Protein AF-0000000083258647 (afdb_homodimer)

Structure (mmCIF, N/CA/C/O backbone):
data_AF-0000000083258647-model_v1
#
loop_
_entity.id
_entity.type
_entity.pdbx_description
1 polymer '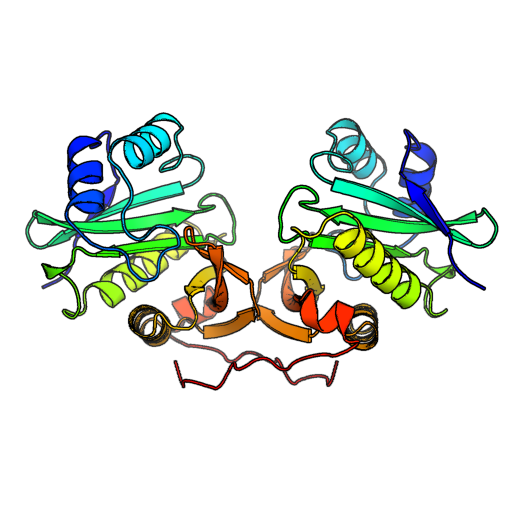N-acetyltransferase domain-containing protein'
#
loop_
_atom_site.group_PDB
_atom_site.id
_atom_site.type_symbol
_atom_site.label_atom_id
_atom_site.label_alt_id
_atom_site.label_comp_id
_atom_site.label_asym_id
_atom_site.label_entity_id
_atom_site.label_seq_id
_atom_site.pdbx_PDB_ins_code
_atom_site.Cartn_x
_atom_site.Cartn_y
_atom_site.Cartn_z
_atom_site.occupancy
_atom_site.B_iso_or_equiv
_atom_site.auth_seq_id
_atom_site.auth_comp_id
_atom_site.auth_asym_id
_atom_site.auth_atom_id
_atom_site.pdbx_PDB_model_num
ATOM 1 N N . MET A 1 1 ? 11.539 -31.375 -10.188 1 78.19 1 MET A N 1
ATOM 2 C CA . MET A 1 1 ? 12.18 -30.719 -11.328 1 78.19 1 MET A CA 1
ATOM 3 C C . MET A 1 1 ? 11.875 -29.234 -11.336 1 78.19 1 MET A C 1
ATOM 5 O O . MET A 1 1 ? 10.836 -28.797 -10.828 1 78.19 1 MET A O 1
ATOM 9 N N . ALA A 1 2 ? 12.82 -28.25 -11.844 1 91.81 2 ALA A N 1
ATOM 10 C CA . ALA A 1 2 ? 12.836 -26.797 -11.742 1 91.81 2 ALA A CA 1
ATOM 11 C C . ALA A 1 2 ? 11.938 -26.156 -12.797 1 91.81 2 ALA A C 1
ATOM 13 O O . ALA A 1 2 ? 11.867 -26.641 -13.93 1 91.81 2 ALA A O 1
ATOM 14 N N . LEU A 1 3 ? 11.07 -25.297 -12.422 1 98.19 3 LEU A N 1
ATOM 15 C CA . LEU A 1 3 ? 10.297 -24.484 -13.352 1 98.19 3 LEU A CA 1
ATOM 16 C C . LEU A 1 3 ? 11.219 -23.594 -14.188 1 98.19 3 LEU A C 1
ATOM 18 O O . LEU A 1 3 ? 12.32 -23.25 -13.742 1 98.19 3 LEU A O 1
ATOM 22 N N . THR A 1 4 ? 10.883 -23.328 -15.406 1 98.5 4 THR A N 1
ATOM 23 C CA . THR A 1 4 ? 11.469 -22.266 -16.219 1 98.5 4 THR A CA 1
ATOM 24 C C . THR A 1 4 ? 10.469 -21.141 -16.438 1 98.5 4 THR A C 1
ATOM 26 O O . THR A 1 4 ? 9.258 -21.328 -16.312 1 98.5 4 THR A O 1
ATOM 29 N N . PHE A 1 5 ? 10.977 -19.906 -16.703 1 98.75 5 PHE A N 1
ATOM 30 C CA . PHE A 1 5 ? 10.117 -18.734 -16.781 1 98.75 5 PHE A CA 1
ATOM 31 C C . PHE A 1 5 ? 10.336 -18 -18.109 1 98.75 5 PHE A C 1
ATOM 33 O O . PHE A 1 5 ? 11.469 -17.75 -18.5 1 98.75 5 PHE A O 1
ATOM 40 N N . LYS A 1 6 ? 9.25 -17.75 -18.781 1 98.5 6 LYS A N 1
ATOM 41 C CA . LYS A 1 6 ? 9.297 -17.094 -20.094 1 98.5 6 LYS A CA 1
ATOM 42 C C . LYS A 1 6 ? 8.344 -15.898 -20.141 1 98.5 6 LYS A C 1
ATOM 44 O O . LYS A 1 6 ? 7.184 -16.016 -19.734 1 98.5 6 LYS A O 1
ATOM 49 N N . LEU A 1 7 ? 8.797 -14.789 -20.625 1 98.44 7 LEU A N 1
ATOM 50 C CA . LEU A 1 7 ? 7.992 -13.57 -20.719 1 98.44 7 LEU A CA 1
ATOM 51 C C . LEU A 1 7 ? 6.766 -13.797 -21.594 1 98.44 7 LEU A C 1
ATOM 53 O O . LEU A 1 7 ? 6.867 -14.406 -22.672 1 98.44 7 LEU A O 1
ATOM 57 N N . LEU A 1 8 ? 5.629 -13.352 -21.109 1 98.44 8 LEU A N 1
ATOM 58 C CA . LEU A 1 8 ? 4.414 -13.375 -21.906 1 98.44 8 LEU A CA 1
ATOM 59 C C . LEU A 1 8 ? 4.613 -12.625 -23.219 1 98.44 8 LEU A C 1
ATOM 61 O O . LEU A 1 8 ? 5.117 -11.5 -23.234 1 98.44 8 LEU A O 1
ATOM 65 N N . ASP A 1 9 ? 4.309 -13.258 -24.344 1 95.81 9 ASP A N 1
ATOM 66 C CA . ASP A 1 9 ? 4.473 -12.656 -25.656 1 95.81 9 ASP A CA 1
ATOM 67 C C . ASP A 1 9 ? 3.252 -12.922 -26.531 1 95.81 9 ASP A C 1
ATOM 69 O O . ASP A 1 9 ? 3.215 -13.906 -27.281 1 95.81 9 ASP A O 1
ATOM 73 N N . ASP A 1 10 ? 2.324 -11.992 -26.516 1 95.75 10 ASP A N 1
ATOM 74 C CA . ASP A 1 10 ? 1.137 -11.977 -27.359 1 95.75 10 ASP A CA 1
ATOM 75 C C . ASP A 1 10 ? 0.421 -13.32 -27.328 1 95.75 10 ASP A C 1
ATOM 77 O O . ASP A 1 10 ? 0.015 -13.844 -28.375 1 95.75 10 ASP A O 1
ATOM 81 N N . GLU A 1 11 ? 0.368 -14 -26.234 1 97.69 11 GLU A N 1
ATOM 82 C CA . GLU A 1 11 ? -0.229 -15.328 -26.078 1 97.69 11 GLU A CA 1
ATOM 83 C C . GLU A 1 11 ? -1.573 -15.242 -25.359 1 97.69 11 GLU A C 1
ATOM 85 O O . GLU A 1 11 ? -1.773 -15.891 -24.328 1 97.69 11 GLU A O 1
ATOM 90 N N . LEU A 1 12 ? -2.498 -14.516 -26.016 1 98.25 12 LEU A N 1
ATOM 91 C CA . LEU A 1 12 ? -3.814 -14.273 -25.438 1 98.25 12 LEU A CA 1
ATOM 92 C C . LEU A 1 12 ? -4.566 -15.586 -25.234 1 98.25 12 LEU A C 1
ATOM 94 O O . LEU A 1 12 ? -5.207 -15.789 -24.203 1 98.25 12 LEU A O 1
ATOM 98 N N . THR A 1 13 ? -4.531 -16.453 -26.188 1 98.38 13 THR A N 1
ATOM 99 C CA . THR A 1 13 ? -5.277 -17.719 -26.109 1 98.38 13 THR A CA 1
ATOM 100 C C . THR A 1 13 ? -4.828 -18.531 -24.906 1 98.38 13 THR A C 1
ATOM 102 O O . THR A 1 13 ? -5.66 -19.047 -24.156 1 98.38 13 THR A O 1
ATOM 105 N N . GLU A 1 14 ? -3.547 -18.719 -24.703 1 98.31 14 GLU A N 1
ATOM 106 C CA . GLU A 1 14 ? -3.016 -19.469 -23.578 1 98.31 14 GLU A CA 1
ATOM 107 C C . GLU A 1 14 ? -3.379 -18.797 -22.25 1 98.31 14 GLU A C 1
ATOM 109 O O . GLU A 1 14 ? -3.641 -19.469 -21.25 1 98.31 14 GLU A O 1
ATOM 114 N N . LEU A 1 15 ? -3.307 -17.469 -22.25 1 98.5 15 LEU A N 1
ATOM 115 C CA . LEU A 1 15 ? -3.697 -16.719 -21.062 1 98.5 15 LEU A CA 1
ATOM 116 C C . LEU A 1 15 ? -5.152 -17 -20.703 1 98.5 15 LEU A C 1
ATOM 118 O O . LEU A 1 15 ? -5.461 -17.312 -19.547 1 98.5 15 LEU A O 1
ATOM 122 N N . VAL A 1 16 ? -6.023 -16.859 -21.672 1 98.69 16 VAL A N 1
ATOM 123 C CA . VAL A 1 16 ? -7.449 -17.109 -21.484 1 98.69 16 VAL A CA 1
ATOM 124 C C . VAL A 1 16 ? -7.656 -18.531 -20.969 1 98.69 16 VAL A C 1
ATOM 126 O O . VAL A 1 16 ? -8.422 -18.766 -20.031 1 98.69 16 VAL A O 1
ATOM 129 N N . ASP A 1 17 ? -6.98 -19.531 -21.609 1 98.5 17 ASP A N 1
ATOM 130 C CA . ASP A 1 17 ? -7.102 -20.922 -21.203 1 98.5 17 ASP A CA 1
ATOM 131 C C . ASP A 1 17 ? -6.715 -21.109 -19.734 1 98.5 17 ASP A C 1
ATOM 133 O O . ASP A 1 17 ? -7.441 -21.766 -18.969 1 98.5 17 ASP A O 1
ATOM 137 N N . LEU A 1 18 ? -5.629 -20.594 -19.328 1 98.56 18 LEU A N 1
ATOM 138 C CA . LEU A 1 18 ? -5.188 -20.719 -17.953 1 98.56 18 LEU A CA 1
ATOM 139 C C . LEU A 1 18 ? -6.238 -20.172 -16.984 1 98.56 18 LEU A C 1
ATOM 141 O O . LEU A 1 18 ? -6.629 -20.859 -16.031 1 98.56 18 LEU A O 1
ATOM 145 N N . TYR A 1 19 ? -6.668 -18.922 -17.25 1 98.5 19 TYR A N 1
ATOM 146 C CA . TYR A 1 19 ? -7.535 -18.234 -16.312 1 98.5 19 TYR A CA 1
ATOM 147 C C . TYR A 1 19 ? -8.914 -18.891 -16.25 1 98.5 19 TYR A C 1
ATOM 149 O O . TYR A 1 19 ? -9.523 -18.969 -15.18 1 98.5 19 TYR A O 1
ATOM 157 N N . THR A 1 20 ? -9.406 -19.375 -17.375 1 98.5 20 THR A N 1
ATOM 158 C CA . THR A 1 20 ? -10.797 -19.828 -17.406 1 98.5 20 THR A CA 1
ATOM 159 C C . THR A 1 20 ? -10.891 -21.312 -17.062 1 98.5 20 THR A C 1
ATOM 161 O O . THR A 1 20 ? -11.953 -21.781 -16.672 1 98.5 20 THR A O 1
ATOM 164 N N . GLN A 1 21 ? -9.836 -22.078 -17.25 1 98.06 21 GLN A N 1
ATOM 165 C CA . GLN A 1 21 ? -9.883 -23.516 -17.016 1 98.06 21 GLN A CA 1
ATOM 166 C C . GLN A 1 21 ? -9.5 -23.844 -15.578 1 98.06 21 GLN A C 1
ATOM 168 O O . GLN A 1 21 ? -9.43 -25.031 -15.203 1 98.06 21 GLN A O 1
ATOM 173 N N . ASN A 1 22 ? -9.242 -22.844 -14.789 1 98.38 22 ASN A N 1
ATOM 174 C CA . ASN A 1 22 ? -8.875 -23.016 -13.383 1 98.38 22 ASN A CA 1
ATOM 175 C C . ASN A 1 22 ? -9.688 -22.109 -12.477 1 98.38 22 ASN A C 1
ATOM 177 O O . ASN A 1 22 ? -10.383 -21.203 -12.953 1 98.38 22 ASN A O 1
ATOM 181 N N . THR A 1 23 ? -9.641 -22.359 -11.188 1 97.12 23 THR A N 1
ATOM 182 C CA . THR A 1 23 ? -10.32 -21.516 -10.195 1 97.12 23 THR A CA 1
ATOM 183 C C . THR A 1 23 ? -9.312 -20.703 -9.391 1 97.12 23 THR A C 1
ATOM 185 O O . THR A 1 23 ? -8.18 -21.141 -9.188 1 97.12 23 THR A O 1
ATOM 188 N N . TRP A 1 24 ? -9.742 -19.609 -8.938 1 97.5 24 TRP A N 1
ATOM 189 C CA . TRP A 1 24 ? -8.875 -18.672 -8.234 1 97.5 24 TRP A CA 1
ATOM 190 C C . TRP A 1 24 ? -9.539 -18.172 -6.945 1 97.5 24 TRP A C 1
ATOM 192 O O . TRP A 1 24 ? -9.75 -16.969 -6.766 1 97.5 24 TRP A O 1
ATOM 202 N N . ASP A 1 25 ? -9.656 -19.016 -6.027 1 95.81 25 ASP A N 1
ATOM 203 C CA . ASP A 1 25 ? -10.562 -18.875 -4.891 1 95.81 25 ASP A CA 1
ATOM 204 C C . ASP A 1 25 ? -10.109 -17.75 -3.965 1 95.81 25 ASP A C 1
ATOM 206 O O . ASP A 1 25 ? -10.93 -17.156 -3.26 1 95.81 25 ASP A O 1
ATOM 210 N N . PHE A 1 26 ? -8.867 -17.391 -3.928 1 97 26 PHE A N 1
ATOM 211 C CA . PHE A 1 26 ? -8.352 -16.406 -2.98 1 97 26 PHE A CA 1
ATOM 212 C C . PHE A 1 26 ? -8.109 -15.07 -3.666 1 97 26 PHE A C 1
ATOM 214 O O . PHE A 1 26 ? -7.555 -14.156 -3.061 1 97 26 PHE A O 1
ATOM 221 N N . HIS A 1 27 ? -8.438 -14.977 -4.926 1 96.94 27 HIS A N 1
ATOM 222 C CA . HIS A 1 27 ? -8.406 -13.734 -5.688 1 96.94 27 HIS A CA 1
ATOM 223 C C . HIS A 1 27 ? -9.773 -13.062 -5.703 1 96.94 27 HIS A C 1
ATOM 225 O O . HIS A 1 27 ? -10.797 -13.711 -5.445 1 96.94 27 HIS A O 1
ATOM 231 N N . SER A 1 28 ? -9.805 -11.789 -5.926 1 95.88 28 SER A N 1
ATOM 232 C CA . SER A 1 28 ? -11.055 -11.031 -5.883 1 95.88 28 SER A CA 1
ATOM 233 C C . SER A 1 28 ? -12.07 -11.594 -6.867 1 95.88 28 SER A C 1
ATOM 235 O O . SER A 1 28 ? -13.273 -11.594 -6.594 1 95.88 28 SER A O 1
ATOM 237 N N . ASP A 1 29 ? -11.633 -11.984 -8.016 1 95.5 29 ASP A N 1
ATOM 238 C CA . ASP A 1 29 ? -12.453 -12.648 -9.016 1 95.5 29 ASP A CA 1
ATOM 239 C C . ASP A 1 29 ? -12.031 -14.102 -9.203 1 95.5 29 ASP A C 1
ATOM 241 O O . ASP A 1 29 ? -11.07 -14.391 -9.914 1 95.5 29 ASP A O 1
ATOM 245 N N . PRO A 1 30 ? -12.859 -15.016 -8.648 1 96.75 30 PRO A N 1
ATOM 246 C CA . PRO A 1 30 ? -12.461 -16.422 -8.68 1 96.75 30 PRO A CA 1
ATOM 247 C C . PRO A 1 30 ? -12.688 -17.062 -10.047 1 96.75 30 PRO A C 1
ATOM 249 O O . PRO A 1 30 ? -12.211 -18.188 -10.297 1 96.75 30 PRO A O 1
ATOM 252 N N . SER A 1 31 ? -13.469 -16.422 -10.891 1 97.38 31 SER A N 1
ATOM 253 C CA . SER A 1 31 ? -13.789 -17.016 -12.188 1 97.38 31 SER A CA 1
ATOM 254 C C . SER A 1 31 ? -13.836 -15.945 -13.273 1 97.38 31 SER A C 1
ATOM 256 O O . SER A 1 31 ? -14.898 -15.68 -13.852 1 97.38 31 SER A O 1
ATOM 258 N N . PRO A 1 32 ? -12.703 -15.43 -13.609 1 97.62 32 PRO A N 1
ATOM 259 C CA . PRO A 1 32 ? -12.695 -14.406 -14.648 1 97.62 32 PRO A CA 1
ATOM 260 C C . PRO A 1 32 ? -13.227 -14.914 -15.992 1 97.62 32 PRO A C 1
ATOM 262 O O . PRO A 1 32 ? -13 -16.078 -16.344 1 97.62 32 PRO A O 1
ATOM 265 N N . THR A 1 33 ? -13.891 -14.094 -16.781 1 98.19 33 THR A N 1
ATOM 266 C CA . THR A 1 33 ? -14.438 -14.461 -18.094 1 98.19 33 THR A CA 1
ATOM 267 C C . THR A 1 33 ? -13.414 -14.219 -19.203 1 98.19 33 THR A C 1
ATOM 269 O O . THR A 1 33 ? -12.414 -13.523 -18.984 1 98.19 33 THR A O 1
ATOM 272 N N . VAL A 1 34 ? -13.727 -14.812 -20.328 1 98.69 34 VAL A N 1
ATOM 273 C CA . VAL A 1 34 ? -12.906 -14.578 -21.5 1 98.69 34 VAL A CA 1
ATOM 274 C C . VAL A 1 34 ? -12.836 -13.078 -21.797 1 98.69 34 VAL A C 1
ATOM 276 O O . VAL A 1 34 ? -11.766 -12.547 -22.109 1 98.69 34 VAL A O 1
ATOM 279 N N . GLU A 1 35 ? -13.992 -12.43 -21.703 1 98.62 35 GLU A N 1
ATOM 280 C CA . GLU A 1 35 ? -14.07 -11 -21.969 1 98.62 35 GLU A CA 1
ATOM 281 C C . GLU A 1 35 ? -13.195 -10.203 -21.016 1 98.62 35 GLU A C 1
ATOM 283 O O . GLU A 1 35 ? -12.461 -9.305 -21.422 1 98.62 35 GLU A O 1
ATOM 288 N N . ASP A 1 36 ? -13.227 -10.508 -19.703 1 97.75 36 ASP A N 1
ATOM 289 C CA . ASP A 1 36 ? -12.406 -9.852 -18.688 1 97.75 36 ASP A CA 1
ATOM 290 C C . ASP A 1 36 ? -10.93 -9.938 -19.031 1 97.75 36 ASP A C 1
ATOM 292 O O . ASP A 1 36 ? -10.219 -8.93 -19.016 1 97.75 36 ASP A O 1
ATOM 296 N N . ILE A 1 37 ? -10.484 -11.117 -19.344 1 98.5 37 ILE A N 1
ATOM 297 C CA . ILE A 1 37 ? -9.07 -11.391 -19.609 1 98.5 37 ILE A CA 1
ATOM 298 C C . ILE A 1 37 ? -8.633 -10.688 -20.891 1 98.5 37 ILE A C 1
ATOM 300 O O . ILE A 1 37 ? -7.559 -10.086 -20.938 1 98.5 37 ILE A O 1
ATOM 304 N N . THR A 1 38 ? -9.469 -10.766 -21.906 1 98.62 38 THR A N 1
ATOM 305 C CA . THR A 1 38 ? -9.18 -10.125 -23.188 1 98.62 38 THR A CA 1
ATOM 306 C C . THR A 1 38 ? -9.047 -8.617 -23.031 1 98.62 38 THR A C 1
ATOM 308 O O . THR A 1 38 ? -8.133 -8 -23.578 1 98.62 38 THR A O 1
ATOM 311 N N . GLU A 1 39 ? -9.914 -8.078 -22.328 1 98.5 39 GLU A N 1
ATOM 312 C CA . GLU A 1 39 ? -9.867 -6.641 -22.078 1 98.5 39 GLU A CA 1
ATOM 313 C C . GLU A 1 39 ? -8.594 -6.246 -21.344 1 98.5 39 GLU A C 1
ATOM 315 O O . GLU A 1 39 ? -7.949 -5.25 -21.672 1 98.5 39 GLU A O 1
ATOM 320 N N . ARG A 1 40 ? -8.234 -6.945 -20.312 1 97.94 40 ARG A N 1
ATOM 321 C CA . ARG A 1 40 ? -6.988 -6.699 -19.594 1 97.94 40 ARG A CA 1
ATOM 322 C C . ARG A 1 40 ? -5.789 -6.789 -20.531 1 97.94 40 ARG A C 1
ATOM 324 O O . ARG A 1 40 ? -4.895 -5.938 -20.484 1 97.94 40 ARG A O 1
ATOM 331 N N . PHE A 1 41 ? -5.789 -7.82 -21.328 1 98.56 41 PHE A N 1
ATOM 332 C CA . PHE A 1 41 ? -4.691 -8.039 -22.266 1 98.56 41 PHE A CA 1
ATOM 333 C C . PHE A 1 41 ? -4.562 -6.867 -23.219 1 98.56 41 PHE A C 1
ATOM 335 O O . PHE A 1 41 ? -3.471 -6.32 -23.406 1 98.56 41 PHE A O 1
ATOM 342 N N . LYS A 1 42 ? -5.648 -6.395 -23.812 1 98.12 42 LYS A N 1
ATOM 343 C CA . LYS A 1 42 ? -5.664 -5.355 -24.844 1 98.12 42 LYS A CA 1
ATOM 344 C C . LYS A 1 42 ? -5.348 -3.988 -24.25 1 98.12 42 LYS A C 1
ATOM 346 O O . LYS A 1 42 ? -4.77 -3.131 -24.922 1 98.12 42 LYS A O 1
ATOM 351 N N . SER A 1 43 ? -5.719 -3.781 -23.031 1 97.94 43 SER A N 1
ATOM 352 C CA . SER A 1 43 ? -5.508 -2.492 -22.391 1 97.94 43 SER A CA 1
ATOM 353 C C . SER A 1 43 ? -4.059 -2.326 -21.953 1 97.94 43 SER A C 1
ATOM 355 O O . SER A 1 43 ? -3.656 -1.249 -21.5 1 97.94 43 SER A O 1
ATOM 357 N N . GLY A 1 44 ? -3.285 -3.426 -22.016 1 97.94 44 GLY A N 1
ATOM 358 C CA . GLY A 1 44 ? -1.898 -3.379 -21.578 1 97.94 44 GLY A CA 1
ATOM 359 C C . GLY A 1 44 ? -1.726 -3.688 -20.109 1 97.94 44 GLY A C 1
ATOM 360 O O . GLY A 1 44 ? -0.648 -3.479 -19.547 1 97.94 44 GLY A O 1
ATOM 361 N N . TRP A 1 45 ? -2.723 -4.137 -19.516 1 97.62 45 TRP A N 1
ATOM 362 C CA . TRP A 1 45 ? -2.705 -4.391 -18.078 1 97.62 45 TRP A CA 1
ATOM 363 C C . TRP A 1 45 ? -1.564 -5.332 -17.703 1 97.62 45 TRP A C 1
ATOM 365 O O . TRP A 1 45 ? -0.939 -5.176 -16.641 1 97.62 45 TRP A O 1
ATOM 375 N N . PHE A 1 46 ? -1.231 -6.301 -18.469 1 98.19 46 PHE A N 1
ATOM 376 C CA . PHE A 1 46 ? -0.239 -7.328 -18.172 1 98.19 46 PHE A CA 1
ATOM 377 C C . PHE A 1 46 ? 1.17 -6.809 -18.438 1 98.19 46 PHE A C 1
ATOM 379 O O . PHE A 1 46 ? 2.154 -7.477 -18.109 1 98.19 46 PHE A O 1
ATOM 386 N N . SER A 1 47 ? 1.334 -5.594 -18.984 1 97.56 47 SER A N 1
ATOM 387 C CA . SER A 1 47 ? 2.662 -5.211 -19.453 1 97.56 47 SER A CA 1
ATOM 388 C C . SER A 1 47 ? 3.008 -3.787 -19.031 1 97.56 47 SER A C 1
ATOM 390 O O . SER A 1 47 ? 4.184 -3.42 -18.969 1 97.56 47 SER A O 1
ATOM 392 N N . ASP A 1 48 ? 1.997 -2.945 -18.828 1 97.75 48 ASP A N 1
ATOM 393 C CA . ASP A 1 48 ? 2.258 -1.558 -18.469 1 97.75 48 ASP A CA 1
ATOM 394 C C . ASP A 1 48 ? 2.932 -1.469 -17.094 1 97.75 48 ASP A C 1
ATOM 396 O O . ASP A 1 48 ? 2.277 -1.646 -16.062 1 97.75 48 ASP A O 1
ATOM 400 N N . ASP A 1 49 ? 4.258 -1.179 -17.109 1 98.31 49 ASP A N 1
ATOM 401 C CA . ASP A 1 49 ? 5.137 -1.16 -15.938 1 98.31 49 ASP A CA 1
ATOM 402 C C . ASP A 1 49 ? 5.02 -2.459 -15.141 1 98.31 49 ASP A C 1
ATOM 404 O O . ASP A 1 49 ? 4.961 -2.436 -13.914 1 98.31 49 ASP A O 1
ATOM 408 N N . ARG A 1 50 ? 4.777 -3.527 -15.828 1 98.69 50 ARG A N 1
ATOM 409 C CA . ARG A 1 50 ? 4.707 -4.887 -15.297 1 98.69 50 ARG A CA 1
ATOM 410 C C . ARG A 1 50 ? 5.539 -5.844 -16.141 1 98.69 50 ARG A C 1
ATOM 412 O O . ARG A 1 50 ? 5.777 -5.59 -17.328 1 98.69 50 ARG A O 1
ATOM 419 N N . GLU A 1 51 ? 6.008 -6.836 -15.523 1 98.69 51 GLU A N 1
ATOM 420 C CA . GLU A 1 51 ? 6.512 -8.023 -16.203 1 98.69 51 GLU A CA 1
ATOM 421 C C . GLU A 1 51 ? 5.664 -9.25 -15.875 1 98.69 51 GLU A C 1
ATOM 423 O O . GLU A 1 51 ? 5.414 -9.539 -14.703 1 98.69 51 GLU A O 1
ATOM 428 N N . THR A 1 52 ? 5.168 -9.859 -16.875 1 98.88 52 THR A N 1
ATOM 429 C CA . THR A 1 52 ? 4.387 -11.086 -16.734 1 98.88 52 THR A CA 1
ATOM 430 C C . THR A 1 52 ? 5.125 -12.273 -17.344 1 98.88 52 THR A C 1
ATOM 432 O O . THR A 1 52 ? 5.516 -12.242 -18.5 1 98.88 52 THR A O 1
ATOM 435 N N . TYR A 1 53 ? 5.344 -13.328 -16.547 1 98.88 53 TYR A N 1
ATOM 436 C CA . TYR A 1 53 ? 6.074 -14.5 -17.016 1 98.88 53 TYR A CA 1
ATOM 437 C C . TYR A 1 53 ? 5.227 -15.758 -16.891 1 98.88 53 TYR A C 1
ATOM 439 O O . TYR A 1 53 ? 4.566 -15.969 -15.867 1 98.88 53 TYR A O 1
ATOM 447 N N . TRP A 1 54 ? 5.273 -16.562 -17.891 1 98.88 54 TRP A N 1
ATOM 448 C CA . TRP A 1 54 ? 4.812 -17.938 -17.75 1 98.88 54 TRP A CA 1
ATOM 449 C C . TRP A 1 54 ? 5.746 -18.75 -16.859 1 98.88 54 TRP A C 1
ATOM 451 O O . TRP A 1 54 ? 6.969 -18.625 -16.953 1 98.88 54 TRP A O 1
ATOM 461 N N . ALA A 1 55 ? 5.188 -19.531 -15.969 1 98.88 55 ALA A N 1
ATOM 462 C CA . ALA A 1 55 ? 5.898 -20.625 -15.312 1 98.88 55 ALA A CA 1
ATOM 463 C C . ALA A 1 55 ? 5.715 -21.938 -16.062 1 98.88 55 ALA A C 1
ATOM 465 O O . ALA A 1 55 ? 4.586 -22.406 -16.234 1 98.88 55 ALA A O 1
ATOM 466 N N . GLU A 1 56 ? 6.82 -22.562 -16.5 1 98.5 56 GLU A N 1
ATOM 467 C CA . GLU A 1 56 ? 6.734 -23.75 -17.344 1 98.5 56 GLU A CA 1
ATOM 468 C C . GLU A 1 56 ? 7.457 -24.938 -16.703 1 98.5 56 GLU A C 1
ATOM 470 O O . GLU A 1 56 ? 8.523 -24.766 -16.109 1 98.5 56 GLU A O 1
ATOM 475 N N . LYS A 1 57 ? 6.832 -26.047 -16.734 1 97.62 57 LYS A N 1
ATOM 476 C CA . LYS A 1 57 ? 7.426 -27.328 -16.375 1 97.62 57 LYS A CA 1
ATOM 477 C C . LYS A 1 57 ? 7.586 -28.219 -17.609 1 97.62 57 LYS A C 1
ATOM 479 O O . LYS A 1 57 ? 6.598 -28.609 -18.234 1 97.62 57 LYS A O 1
ATOM 484 N N . HIS A 1 58 ? 8.773 -28.562 -18.031 1 94.69 58 HIS A N 1
ATOM 485 C CA . HIS A 1 58 ? 9.062 -29.391 -19.203 1 94.69 58 HIS A CA 1
ATOM 486 C C . HIS A 1 58 ? 8.367 -28.844 -20.438 1 94.69 58 HIS A C 1
ATOM 488 O O . HIS A 1 58 ? 7.711 -29.594 -21.172 1 94.69 58 HIS A O 1
ATOM 494 N N . GLY A 1 59 ? 8.344 -27.5 -20.531 1 93.44 59 GLY A N 1
ATOM 495 C CA . GLY A 1 59 ? 7.809 -26.844 -21.719 1 93.44 59 GLY A CA 1
ATOM 496 C C . GLY A 1 59 ? 6.316 -26.594 -21.641 1 93.44 59 GLY A C 1
ATOM 497 O O . GLY A 1 59 ? 5.746 -25.938 -22.5 1 93.44 59 GLY A O 1
ATOM 498 N N . GLU A 1 60 ? 5.73 -27.141 -20.656 1 96.5 60 GLU A N 1
ATOM 499 C CA . GLU A 1 60 ? 4.297 -26.938 -20.469 1 96.5 60 GLU A CA 1
ATOM 500 C C . GLU A 1 60 ? 4.023 -25.766 -19.531 1 96.5 60 GLU A C 1
ATOM 502 O O . GLU A 1 60 ? 4.633 -25.641 -18.469 1 96.5 60 GLU A O 1
ATOM 507 N N . LYS A 1 61 ? 3.109 -24.922 -19.938 1 98.38 61 LYS A N 1
ATOM 508 C CA . LYS A 1 61 ? 2.709 -23.797 -19.109 1 98.38 61 LYS A CA 1
ATOM 509 C C . LYS A 1 61 ? 1.822 -24.25 -17.953 1 98.38 61 LYS A C 1
ATOM 511 O O . LYS A 1 61 ? 0.691 -24.688 -18.172 1 98.38 61 LYS A O 1
ATOM 516 N N . VAL A 1 62 ? 2.354 -24.109 -16.766 1 98.44 62 VAL A N 1
ATOM 517 C CA . VAL A 1 62 ? 1.613 -24.609 -15.617 1 98.44 62 VAL A CA 1
ATOM 518 C C . VAL A 1 62 ? 1.12 -23.438 -14.766 1 98.44 62 VAL A C 1
ATOM 520 O O . VAL A 1 62 ? 0.377 -23.641 -13.797 1 98.44 62 VAL A O 1
ATOM 523 N N . GLY A 1 63 ? 1.514 -22.172 -15.07 1 98.69 63 GLY A N 1
ATOM 524 C CA . GLY A 1 63 ? 1.106 -21 -14.312 1 98.69 63 GLY A CA 1
ATOM 525 C C . GLY A 1 63 ? 1.713 -19.719 -14.836 1 98.69 63 GLY A C 1
ATOM 526 O O . GLY A 1 63 ? 2.234 -19.688 -15.953 1 98.69 63 GLY A O 1
ATOM 527 N N . LEU A 1 64 ? 1.556 -18.703 -14.016 1 98.44 64 LEU A N 1
ATOM 528 C CA . LEU A 1 64 ? 1.997 -17.375 -14.391 1 98.44 64 LEU A CA 1
ATOM 529 C C . LEU A 1 64 ? 2.377 -16.562 -13.156 1 98.44 64 LEU A C 1
ATOM 531 O O . LEU A 1 64 ? 1.8 -16.75 -12.086 1 98.44 64 LEU A O 1
ATOM 535 N N . VAL A 1 65 ? 3.43 -15.688 -13.297 1 98.81 65 VAL A N 1
ATOM 536 C CA . VAL A 1 65 ? 3.721 -14.695 -12.266 1 98.81 65 VAL A CA 1
ATOM 537 C C . VAL A 1 65 ? 3.656 -13.289 -12.859 1 98.81 65 VAL A C 1
ATOM 539 O O . VAL A 1 65 ? 4.082 -13.07 -14 1 98.81 65 VAL A O 1
ATOM 542 N N . ILE A 1 66 ? 3.137 -12.398 -12.156 1 98.88 66 ILE A N 1
ATOM 543 C CA . ILE A 1 66 ? 3.066 -11 -12.562 1 98.88 66 ILE A CA 1
ATOM 544 C C . ILE A 1 66 ? 3.805 -10.125 -11.547 1 98.88 66 ILE A C 1
ATOM 546 O O . ILE A 1 66 ? 3.533 -10.195 -10.344 1 98.88 66 ILE A O 1
ATOM 550 N N . ILE A 1 67 ? 4.805 -9.406 -12.016 1 98.94 67 ILE A N 1
ATOM 551 C CA . ILE A 1 67 ? 5.547 -8.422 -11.227 1 98.94 67 ILE A CA 1
ATOM 552 C C . ILE A 1 67 ? 5.07 -7.016 -11.586 1 98.94 67 ILE A C 1
ATOM 554 O O . ILE A 1 67 ? 5.121 -6.613 -12.75 1 98.94 67 ILE A O 1
ATOM 558 N N . GLY A 1 68 ? 4.562 -6.32 -10.625 1 98.81 68 GLY A N 1
ATOM 559 C CA . GLY A 1 68 ? 4.109 -4.953 -10.836 1 98.81 68 GLY A CA 1
ATOM 560 C C . GLY A 1 68 ? 5.137 -3.914 -10.422 1 98.81 68 GLY A C 1
ATOM 561 O O . GLY A 1 68 ? 6.043 -4.207 -9.641 1 98.81 68 GLY A O 1
ATOM 562 N N . ASP A 1 69 ? 4.934 -2.65 -10.953 1 98.5 69 ASP A N 1
ATOM 563 C CA . ASP A 1 69 ? 5.793 -1.522 -10.609 1 98.5 69 ASP A CA 1
ATOM 564 C C . ASP A 1 69 ? 7.266 -1.873 -10.805 1 98.5 69 ASP A C 1
ATOM 566 O O . ASP A 1 69 ? 8.094 -1.619 -9.93 1 98.5 69 ASP A O 1
ATOM 570 N N . PHE A 1 70 ? 7.527 -2.551 -11.875 1 98.38 70 PHE A N 1
ATOM 571 C CA . PHE A 1 70 ? 8.859 -3.107 -12.078 1 98.38 70 PHE A CA 1
ATOM 572 C C . PHE A 1 70 ? 9.898 -1.998 -12.188 1 98.38 70 PHE A C 1
ATOM 574 O O . PHE A 1 70 ? 11.055 -2.182 -11.797 1 98.38 70 PHE A O 1
ATOM 581 N N . SER A 1 71 ? 9.547 -0.84 -12.688 1 98.31 71 SER A N 1
ATOM 582 C CA . SER A 1 71 ? 10.492 0.261 -12.867 1 98.31 71 SER A CA 1
ATOM 583 C C . SER A 1 71 ? 10.844 0.91 -11.531 1 98.31 71 SER A C 1
ATOM 585 O O . SER A 1 71 ? 11.805 1.677 -11.445 1 98.31 71 SER A O 1
ATOM 587 N N . ASP A 1 72 ? 10.094 0.656 -10.539 1 98.31 72 ASP A N 1
ATOM 588 C CA . ASP A 1 72 ? 10.281 1.283 -9.234 1 98.31 72 ASP A CA 1
ATOM 589 C C . ASP A 1 72 ? 11.406 0.605 -8.453 1 98.31 72 ASP A C 1
ATOM 591 O O . ASP A 1 72 ? 11.852 -0.49 -8.812 1 98.31 72 ASP A O 1
ATOM 595 N N . THR A 1 73 ? 11.883 1.245 -7.406 1 98.62 73 THR A N 1
ATOM 596 C CA . THR A 1 73 ? 12.852 0.674 -6.48 1 98.62 73 THR A CA 1
ATOM 597 C C . THR A 1 73 ? 12.211 -0.409 -5.621 1 98.62 73 THR A C 1
ATOM 599 O O . THR A 1 73 ? 12.906 -1.245 -5.043 1 98.62 73 THR A O 1
ATOM 602 N N . ILE A 1 74 ? 10.875 -0.346 -5.5 1 98.81 74 ILE A N 1
ATOM 603 C CA . ILE A 1 74 ? 10.109 -1.297 -4.703 1 98.81 74 ILE A CA 1
ATOM 604 C C . ILE A 1 74 ? 9.039 -1.956 -5.57 1 98.81 74 ILE A C 1
ATOM 606 O O . ILE A 1 74 ? 7.883 -1.538 -5.562 1 98.81 74 ILE A O 1
ATOM 610 N N . PRO A 1 75 ? 9.398 -2.963 -6.316 1 98.88 75 PRO A N 1
ATOM 611 C CA . PRO A 1 75 ? 8.414 -3.688 -7.125 1 98.88 75 PRO A CA 1
ATOM 612 C C . PRO A 1 75 ? 7.43 -4.488 -6.277 1 98.88 75 PRO A C 1
ATOM 614 O O . PRO A 1 75 ? 7.668 -4.699 -5.086 1 98.88 75 PRO A O 1
ATOM 617 N N . LEU A 1 76 ? 6.336 -4.848 -6.895 1 98.81 76 LEU A N 1
ATOM 618 C CA . LEU A 1 76 ? 5.262 -5.617 -6.277 1 98.81 76 LEU A CA 1
ATOM 619 C C . LEU A 1 76 ? 5.18 -7.016 -6.883 1 98.81 76 LEU A C 1
ATOM 621 O O . LEU A 1 76 ? 5.031 -7.16 -8.094 1 98.81 76 LEU A O 1
ATOM 625 N N . LEU A 1 77 ? 5.449 -8.031 -6.059 1 98.88 77 LEU A N 1
ATOM 626 C CA . LEU A 1 77 ? 4.961 -9.336 -6.48 1 98.88 77 LEU A CA 1
ATOM 627 C C . LEU A 1 77 ? 3.438 -9.375 -6.484 1 98.88 77 LEU A C 1
ATOM 629 O O . LEU A 1 77 ? 2.814 -9.562 -5.438 1 98.88 77 LEU A O 1
ATOM 633 N N . TYR A 1 78 ? 2.898 -9.227 -7.617 1 98.56 78 TYR A N 1
ATOM 634 C CA . TYR A 1 78 ? 1.486 -8.898 -7.766 1 98.56 78 TYR A CA 1
ATOM 635 C C . TYR A 1 78 ? 0.634 -10.156 -7.82 1 98.56 78 TYR A C 1
ATOM 637 O O . TYR A 1 78 ? -0.445 -10.211 -7.227 1 98.56 78 TYR A O 1
ATOM 645 N N . ASP A 1 79 ? 1.079 -11.148 -8.516 1 98.19 79 ASP A N 1
ATOM 646 C CA . ASP A 1 79 ? 0.248 -12.336 -8.703 1 98.19 79 ASP A CA 1
ATOM 647 C C . ASP A 1 79 ? 1.106 -13.578 -8.914 1 98.19 79 ASP A C 1
ATOM 649 O O . ASP A 1 79 ? 2.129 -13.523 -9.602 1 98.19 79 ASP A O 1
ATOM 653 N N . VAL A 1 80 ? 0.746 -14.609 -8.32 1 98.56 80 VAL A N 1
ATOM 654 C CA . VAL A 1 80 ? 1.164 -15.969 -8.633 1 98.56 80 VAL A CA 1
ATOM 655 C C . VAL A 1 80 ? -0.063 -16.844 -8.914 1 98.56 80 VAL A C 1
ATOM 657 O O . VAL A 1 80 ? -0.907 -17.031 -8.031 1 98.56 80 VAL A O 1
ATOM 660 N N . ARG A 1 81 ? -0.163 -17.297 -10.086 1 97.94 81 ARG A N 1
ATOM 661 C CA . ARG A 1 81 ? -1.27 -18.156 -10.523 1 97.94 81 ARG A CA 1
ATOM 662 C C . ARG A 1 81 ? -0.766 -19.516 -11 1 97.94 81 ARG A C 1
ATOM 664 O O . ARG A 1 81 ? -0.044 -19.594 -11.992 1 97.94 81 ARG A O 1
ATOM 671 N N . LEU A 1 82 ? -1.101 -20.484 -10.312 1 98.62 82 LEU A N 1
ATOM 672 C CA . LEU A 1 82 ? -0.783 -21.844 -10.711 1 98.62 82 LEU A CA 1
ATOM 673 C C . LEU A 1 82 ? -2.051 -22.609 -11.078 1 98.62 82 LEU A C 1
ATOM 675 O O . LEU A 1 82 ? -3.053 -22.531 -10.367 1 98.62 82 LEU A O 1
ATOM 679 N N . ALA A 1 83 ? -2 -23.328 -12.195 1 98.62 83 ALA A N 1
ATOM 680 C CA . ALA A 1 83 ? -3.115 -24.203 -12.57 1 98.62 83 ALA A CA 1
ATOM 681 C C . ALA A 1 83 ? -3.49 -25.141 -11.422 1 98.62 83 ALA A C 1
ATOM 683 O O . ALA A 1 83 ? -2.627 -25.562 -10.656 1 98.62 83 ALA A O 1
ATOM 684 N N . ASN A 1 84 ? -4.75 -25.5 -11.367 1 98.12 84 ASN A N 1
ATOM 685 C CA . ASN A 1 84 ? -5.234 -26.375 -10.32 1 98.12 84 ASN A CA 1
ATOM 686 C C . ASN A 1 84 ? -4.379 -27.641 -10.203 1 98.12 84 ASN A C 1
ATOM 688 O O . ASN A 1 84 ? -3.977 -28.016 -9.102 1 98.12 84 ASN A O 1
ATOM 692 N N . LYS A 1 85 ? -4.082 -28.266 -11.258 1 97.25 85 LYS A N 1
ATOM 693 C CA . LYS A 1 85 ? -3.359 -29.531 -11.281 1 97.25 85 LYS A CA 1
ATOM 694 C C . LYS A 1 85 ? -1.91 -29.344 -10.844 1 97.25 85 LYS A C 1
ATOM 696 O O . LYS A 1 85 ? -1.212 -30.328 -10.57 1 97.25 85 LYS A O 1
ATOM 701 N N . ALA A 1 86 ? -1.411 -28.094 -10.875 1 97.81 86 ALA A N 1
ATOM 702 C CA . ALA A 1 86 ? -0.01 -27.828 -10.57 1 97.81 86 ALA A CA 1
ATOM 703 C C . ALA A 1 86 ? 0.159 -27.406 -9.109 1 97.81 86 ALA A C 1
ATOM 705 O O . ALA A 1 86 ? 1.282 -27.203 -8.641 1 97.81 86 ALA A O 1
ATOM 706 N N . ARG A 1 87 ? -0.885 -27.297 -8.352 1 97.44 87 ARG A N 1
ATOM 707 C CA . ARG A 1 87 ? -0.84 -26.812 -6.969 1 97.44 87 ARG A CA 1
ATOM 708 C C . ARG A 1 87 ? -0.447 -27.938 -6.016 1 97.44 87 ARG A C 1
ATOM 710 O O . ARG A 1 87 ? -0.634 -29.125 -6.324 1 97.44 87 ARG A O 1
ATOM 717 N N . GLY A 1 88 ? 0.149 -27.5 -4.879 1 96.06 88 GLY A N 1
ATOM 718 C CA . GLY A 1 88 ? 0.532 -28.469 -3.873 1 96.06 88 GLY A CA 1
ATOM 719 C C . GLY A 1 88 ? 1.774 -29.266 -4.246 1 96.06 88 GLY A C 1
ATOM 720 O O . GLY A 1 88 ? 2.033 -30.328 -3.684 1 96.06 88 GLY A O 1
ATOM 721 N N . LYS A 1 89 ? 2.543 -28.797 -5.188 1 96.38 89 LYS A N 1
ATOM 722 C CA . LYS A 1 89 ? 3.691 -29.547 -5.691 1 96.38 89 LYS A CA 1
ATOM 723 C C . LYS A 1 89 ? 4.988 -28.781 -5.461 1 96.38 89 LYS A C 1
ATOM 725 O O . LYS A 1 89 ? 6.031 -29.125 -6.02 1 96.38 89 LYS A O 1
ATOM 730 N N . GLY A 1 90 ? 4.934 -27.688 -4.734 1 97.38 90 GLY A N 1
ATOM 731 C CA . GLY A 1 90 ? 6.129 -26.906 -4.438 1 97.38 90 GLY A CA 1
ATOM 732 C C . GLY A 1 90 ? 6.418 -25.828 -5.473 1 97.38 90 GLY A C 1
ATOM 733 O O . GLY A 1 90 ? 7.391 -25.094 -5.348 1 97.38 90 GLY A O 1
ATOM 734 N N . TYR A 1 91 ? 5.59 -25.688 -6.496 1 98.5 91 TYR A N 1
ATOM 735 C CA . TYR A 1 91 ? 5.836 -24.75 -7.59 1 98.5 91 TYR A CA 1
ATOM 736 C C . TYR A 1 91 ? 5.641 -23.312 -7.129 1 98.5 91 TYR A C 1
ATOM 738 O O . TYR A 1 91 ? 6.273 -22.391 -7.66 1 98.5 91 TYR A O 1
ATOM 746 N N . GLY A 1 92 ? 4.797 -23.094 -6.137 1 98.62 92 GLY A N 1
ATOM 747 C CA . GLY A 1 92 ? 4.629 -21.75 -5.586 1 98.62 92 GLY A CA 1
ATOM 748 C C . GLY A 1 92 ? 5.922 -21.156 -5.066 1 98.62 92 GLY A C 1
ATOM 749 O O . GLY A 1 92 ? 6.266 -20.016 -5.398 1 98.62 92 GLY A O 1
ATOM 750 N N . GLU A 1 93 ? 6.629 -21.953 -4.285 1 98.75 93 GLU A N 1
ATOM 751 C CA . GLU A 1 93 ? 7.902 -21.5 -3.738 1 98.75 93 GLU A CA 1
ATOM 752 C C . GLU A 1 93 ? 8.914 -21.234 -4.848 1 98.75 93 GLU A C 1
ATOM 754 O O . GLU A 1 93 ? 9.688 -20.281 -4.773 1 98.75 93 GLU A O 1
ATOM 759 N N . GLN A 1 94 ? 8.914 -22.094 -5.844 1 98.88 94 GLN A N 1
ATOM 760 C CA . GLN A 1 94 ? 9.812 -21.875 -6.969 1 98.88 94 GLN A CA 1
ATOM 761 C C . GLN A 1 94 ? 9.508 -20.547 -7.672 1 98.88 94 GLN A C 1
ATOM 763 O O . GLN A 1 94 ? 10.422 -19.812 -8.039 1 98.88 94 GLN A O 1
ATOM 768 N N . CYS A 1 95 ? 8.258 -20.219 -7.879 1 98.88 95 CYS A N 1
ATOM 769 C CA . CYS A 1 95 ? 7.836 -18.984 -8.508 1 98.88 95 CYS A CA 1
ATOM 770 C C . CYS A 1 95 ? 8.312 -17.766 -7.707 1 98.88 95 CYS A C 1
ATOM 772 O O . CYS A 1 95 ? 8.938 -16.859 -8.25 1 98.88 95 CYS A O 1
ATOM 774 N N . VAL A 1 96 ? 8.031 -17.766 -6.422 1 98.94 96 VAL A N 1
ATOM 775 C CA . VAL A 1 96 ? 8.328 -16.625 -5.57 1 98.94 96 VAL A CA 1
ATOM 776 C C . VAL A 1 96 ? 9.844 -16.438 -5.477 1 98.94 96 VAL A C 1
ATOM 778 O O . VAL A 1 96 ? 10.344 -15.312 -5.582 1 98.94 96 VAL A O 1
ATOM 781 N N . ASN A 1 97 ? 10.57 -17.5 -5.254 1 98.81 97 ASN A N 1
ATOM 782 C CA . ASN A 1 97 ? 12.023 -17.422 -5.23 1 98.81 97 ASN A CA 1
ATOM 783 C C . ASN A 1 97 ? 12.578 -16.875 -6.547 1 98.81 97 ASN A C 1
ATOM 785 O O . ASN A 1 97 ? 13.492 -16.047 -6.547 1 98.81 97 ASN A O 1
ATOM 789 N N . TRP A 1 98 ? 12.086 -17.391 -7.617 1 98.88 98 TRP A N 1
ATOM 790 C CA . TRP A 1 98 ? 12.547 -16.906 -8.914 1 98.88 98 TRP A CA 1
ATOM 791 C C . TRP A 1 98 ? 12.289 -15.406 -9.062 1 98.88 98 TRP A C 1
ATOM 793 O O . TRP A 1 98 ? 13.156 -14.664 -9.516 1 98.88 98 TRP A O 1
ATOM 803 N N . VAL A 1 99 ? 11.078 -14.938 -8.711 1 98.94 99 VAL A N 1
ATOM 804 C CA . VAL A 1 99 ? 10.711 -13.523 -8.82 1 98.94 99 VAL A CA 1
ATOM 805 C C . VAL A 1 99 ? 11.672 -12.68 -7.988 1 98.94 99 VAL A C 1
ATOM 807 O O . VAL A 1 99 ? 12.18 -11.664 -8.461 1 98.94 99 VAL A O 1
ATOM 810 N N . ALA A 1 100 ? 11.898 -13.078 -6.746 1 98.94 100 ALA A N 1
ATOM 811 C CA . ALA A 1 100 ? 12.812 -12.328 -5.887 1 98.94 100 ALA A CA 1
ATOM 812 C C . ALA A 1 100 ? 14.195 -12.227 -6.523 1 98.94 100 ALA A C 1
ATOM 814 O O . ALA A 1 100 ? 14.773 -11.141 -6.598 1 98.94 100 ALA A O 1
ATOM 815 N N . ASN A 1 101 ? 14.703 -13.359 -6.98 1 98.88 101 ASN A N 1
ATOM 816 C CA . ASN A 1 101 ? 16 -13.375 -7.641 1 98.88 101 ASN A CA 1
ATOM 817 C C . ASN A 1 101 ? 16.016 -12.484 -8.875 1 98.88 101 ASN A C 1
ATOM 819 O O . ASN A 1 101 ? 16.969 -11.734 -9.094 1 98.88 101 ASN A O 1
ATOM 823 N N . HIS A 1 102 ? 14.992 -12.625 -9.672 1 98.88 102 HIS A N 1
ATOM 824 C CA . HIS A 1 102 ? 14.875 -11.859 -10.906 1 98.88 102 HIS A CA 1
ATOM 825 C C . HIS A 1 102 ? 14.875 -10.359 -10.625 1 98.88 102 HIS A C 1
ATOM 827 O O . HIS A 1 102 ? 15.625 -9.609 -11.25 1 98.88 102 HIS A O 1
ATOM 833 N N . ILE A 1 103 ? 14.094 -9.906 -9.656 1 98.88 103 ILE A N 1
ATOM 834 C CA . ILE A 1 103 ? 13.961 -8.484 -9.328 1 98.88 103 ILE A CA 1
ATOM 835 C C . ILE A 1 103 ? 15.289 -7.961 -8.781 1 98.88 103 ILE A C 1
ATOM 837 O O . ILE A 1 103 ? 15.852 -6.996 -9.312 1 98.88 103 ILE A O 1
ATOM 841 N N . PHE A 1 104 ? 15.852 -8.539 -7.781 1 98.88 104 PHE A N 1
ATOM 842 C CA . PHE A 1 104 ? 17.016 -8.008 -7.078 1 98.88 104 PHE A CA 1
ATOM 843 C C . PHE A 1 104 ? 18.266 -8.102 -7.949 1 98.88 104 PHE A C 1
ATOM 845 O O . PHE A 1 104 ? 19.172 -7.277 -7.824 1 98.88 104 PHE A O 1
ATOM 852 N N . SER A 1 105 ? 18.297 -9.07 -8.844 1 98.69 105 SER A N 1
ATOM 853 C CA . SER A 1 105 ? 19.453 -9.203 -9.719 1 98.69 105 SER A CA 1
ATOM 854 C C . SER A 1 105 ? 19.375 -8.227 -10.891 1 98.69 105 SER A C 1
ATOM 856 O O . SER A 1 105 ? 20.375 -7.977 -11.57 1 98.69 105 SER A O 1
ATOM 858 N N . SER A 1 106 ? 18.25 -7.75 -11.203 1 98.25 106 SER A N 1
ATOM 859 C CA . SER A 1 106 ? 18.047 -6.91 -12.383 1 98.25 106 SER A CA 1
ATOM 860 C C . SER A 1 106 ? 18.75 -5.562 -12.227 1 98.25 106 SER A C 1
ATOM 862 O O . SER A 1 106 ? 19.109 -4.922 -13.219 1 98.25 106 SER A O 1
ATOM 864 N N . SER A 1 107 ? 18.828 -5.062 -10.969 1 98.12 107 SER A N 1
ATOM 865 C CA . SER A 1 107 ? 19.422 -3.762 -10.695 1 98.12 107 SER A CA 1
ATOM 866 C C . SER A 1 107 ? 19.766 -3.609 -9.219 1 98.12 107 SER A C 1
ATOM 868 O O . SER A 1 107 ? 19.016 -4.074 -8.352 1 98.12 107 SER A O 1
ATOM 870 N N . LYS A 1 108 ? 20.75 -2.85 -8.945 1 97.62 108 LYS A N 1
ATOM 871 C CA . LYS A 1 108 ? 21.125 -2.551 -7.57 1 97.62 108 LYS A CA 1
ATOM 872 C C . LYS A 1 108 ? 20.172 -1.558 -6.934 1 97.62 108 LYS A C 1
ATOM 874 O O . LYS A 1 108 ? 20.172 -1.378 -5.711 1 97.62 108 LYS A O 1
ATOM 879 N N . SER A 1 109 ? 19.391 -0.919 -7.707 1 97.94 109 SER A N 1
ATOM 880 C CA . SER A 1 109 ? 18.469 0.099 -7.215 1 97.94 109 SER A CA 1
ATOM 881 C C . SER A 1 109 ? 17.234 -0.533 -6.586 1 97.94 109 SER A C 1
ATOM 883 O O . SER A 1 109 ? 16.469 0.141 -5.891 1 97.94 109 SER A O 1
ATOM 885 N N . LYS A 1 110 ? 17.016 -1.853 -6.863 1 98.81 110 LYS A N 1
ATOM 886 C CA . LYS A 1 110 ? 15.898 -2.551 -6.23 1 98.81 110 LYS A CA 1
ATOM 887 C C . LYS A 1 110 ? 16.172 -2.812 -4.754 1 98.81 110 LYS A C 1
ATOM 889 O O . LYS A 1 110 ? 17.078 -3.588 -4.414 1 98.81 110 LYS A O 1
ATOM 894 N N . ILE A 1 111 ? 15.367 -2.287 -3.803 1 98.81 111 ILE A N 1
ATOM 895 C CA . ILE A 1 111 ? 15.766 -2.318 -2.398 1 98.81 111 ILE A CA 1
ATOM 896 C C . ILE A 1 111 ? 14.805 -3.205 -1.611 1 98.81 111 ILE A C 1
ATOM 898 O O . ILE A 1 111 ? 15.102 -3.607 -0.484 1 98.81 111 ILE A O 1
ATOM 902 N N . ARG A 1 112 ? 13.656 -3.453 -2.166 1 98.81 112 ARG A N 1
ATOM 903 C CA . ARG A 1 112 ? 12.586 -4.133 -1.449 1 98.81 112 ARG A CA 1
ATOM 904 C C . ARG A 1 112 ? 11.539 -4.672 -2.416 1 98.81 112 ARG A C 1
ATOM 906 O O . ARG A 1 112 ? 11.32 -4.105 -3.488 1 98.81 112 ARG A O 1
ATOM 913 N N . ILE A 1 113 ? 10.938 -5.84 -2.121 1 98.94 113 ILE A N 1
ATOM 914 C CA . ILE A 1 113 ? 9.773 -6.379 -2.82 1 98.94 113 ILE A CA 1
ATOM 915 C C . ILE A 1 113 ? 8.602 -6.496 -1.852 1 98.94 113 ILE A C 1
ATOM 917 O O . ILE A 1 113 ? 8.766 -6.926 -0.708 1 98.94 113 ILE A O 1
ATOM 921 N N . GLU A 1 114 ? 7.438 -6.07 -2.271 1 98.94 114 GLU A N 1
ATOM 922 C CA . GLU A 1 114 ? 6.227 -6.188 -1.464 1 98.94 114 GLU A CA 1
ATOM 923 C C . GLU A 1 114 ? 5.234 -7.156 -2.096 1 98.94 114 GLU A C 1
ATOM 925 O O . GLU A 1 114 ? 5.219 -7.332 -3.314 1 98.94 114 GLU A O 1
ATOM 930 N N . SER A 1 115 ? 4.453 -7.746 -1.311 1 98.88 115 SER A N 1
ATOM 931 C CA . SER A 1 115 ? 3.373 -8.617 -1.757 1 98.88 115 SER A CA 1
ATOM 932 C C . SER A 1 115 ? 2.209 -8.602 -0.772 1 98.88 115 SER A C 1
ATOM 934 O O . SER A 1 115 ? 2.414 -8.508 0.439 1 98.88 115 SER A O 1
ATOM 936 N N . TYR A 1 116 ? 1.038 -8.719 -1.273 1 98.75 116 TYR A N 1
ATOM 937 C CA . TYR A 1 116 ? -0.21 -8.734 -0.519 1 98.75 116 TYR A CA 1
ATOM 938 C C . TYR A 1 116 ? -1.026 -9.977 -0.842 1 98.75 116 TYR A C 1
ATOM 940 O O . TYR A 1 116 ? -1.092 -10.406 -1.998 1 98.75 116 TYR A O 1
ATOM 948 N N . THR A 1 117 ? -1.601 -10.57 0.115 1 98.69 117 THR A N 1
ATOM 949 C CA . THR A 1 117 ? -2.482 -11.711 -0.112 1 98.69 117 THR A CA 1
ATOM 950 C C . THR A 1 117 ? -3.633 -11.719 0.891 1 98.69 117 THR A C 1
ATOM 952 O O . THR A 1 117 ? -3.533 -11.109 1.958 1 98.69 117 THR A O 1
ATOM 955 N N . ARG A 1 118 ? -4.691 -12.336 0.506 1 98.69 118 ARG A N 1
ATOM 956 C CA . ARG A 1 118 ? -5.836 -12.469 1.402 1 98.69 118 ARG A CA 1
ATOM 957 C C . ARG A 1 118 ? -5.445 -13.219 2.674 1 98.69 118 ARG A C 1
ATOM 959 O O . ARG A 1 118 ? -4.656 -14.164 2.627 1 98.69 118 ARG A O 1
ATOM 966 N N . CYS A 1 119 ? -6.074 -12.898 3.762 1 98.5 119 CYS A N 1
ATOM 967 C CA . CYS A 1 119 ? -5.664 -13.406 5.066 1 98.5 119 CYS A CA 1
ATOM 968 C C . CYS A 1 119 ? -5.875 -14.914 5.156 1 98.5 119 CYS A C 1
ATOM 970 O O . CYS A 1 119 ? -5.164 -15.602 5.887 1 98.5 119 CYS A O 1
ATOM 972 N N . ASP A 1 120 ? -6.844 -15.453 4.465 1 98.19 120 ASP A N 1
ATOM 973 C CA . ASP A 1 120 ? -7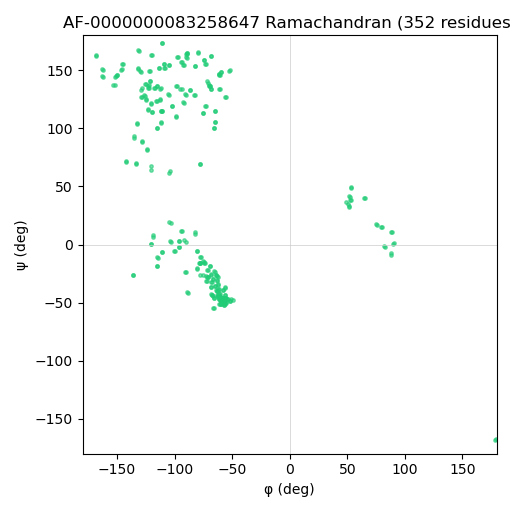.152 -16.875 4.555 1 98.19 120 ASP A CA 1
ATOM 974 C C . ASP A 1 120 ? -6.473 -17.656 3.432 1 98.19 120 ASP A C 1
ATOM 976 O O . ASP A 1 120 ? -6.738 -18.844 3.248 1 98.19 120 ASP A O 1
ATOM 980 N N . ASN A 1 121 ? -5.691 -17.047 2.59 1 98.25 121 ASN A N 1
ATOM 981 C CA . ASN A 1 121 ? -4.867 -17.75 1.613 1 98.25 121 ASN A CA 1
ATOM 982 C C . ASN A 1 121 ? -3.621 -18.344 2.258 1 98.25 121 ASN A C 1
ATOM 984 O O . ASN A 1 121 ? -2.502 -17.906 1.972 1 98.25 121 ASN A O 1
ATOM 988 N N . TYR A 1 122 ? -3.844 -19.328 3.064 1 98.31 122 TYR A N 1
ATOM 989 C CA . TYR A 1 122 ? -2.787 -19.906 3.891 1 98.31 122 TYR A CA 1
ATOM 990 C C . TYR A 1 122 ? -1.686 -20.5 3.025 1 98.31 122 TYR A C 1
ATOM 992 O O . TYR A 1 122 ? -0.511 -20.484 3.402 1 98.31 122 TYR A O 1
ATOM 1000 N N . ALA A 1 123 ? -2.023 -21.062 1.893 1 98.12 123 ALA A N 1
ATOM 1001 C CA . ALA A 1 123 ? -1.03 -21.641 0.99 1 98.12 123 ALA A CA 1
ATOM 1002 C C . ALA A 1 123 ? -0.029 -20.594 0.529 1 98.12 123 ALA A C 1
ATOM 1004 O O . ALA A 1 123 ? 1.184 -20.797 0.599 1 98.12 123 ALA A O 1
ATOM 1005 N N . MET A 1 124 ? -0.498 -19.438 0.082 1 98.56 124 MET A N 1
ATOM 1006 C CA . MET A 1 124 ? 0.384 -18.359 -0.366 1 98.56 124 MET A CA 1
ATOM 1007 C C . MET A 1 124 ? 1.172 -17.781 0.804 1 98.56 124 MET A C 1
ATOM 1009 O O . MET A 1 124 ? 2.352 -17.453 0.663 1 98.56 124 MET A O 1
ATOM 1013 N N . ARG A 1 125 ? 0.502 -17.578 1.898 1 98.75 125 ARG A N 1
ATOM 1014 C CA . ARG A 1 125 ? 1.191 -17.094 3.088 1 98.75 125 ARG A CA 1
ATOM 1015 C C . ARG A 1 125 ? 2.383 -17.984 3.436 1 98.75 125 ARG A C 1
ATOM 1017 O O . ARG A 1 125 ? 3.471 -17.484 3.73 1 98.75 125 ARG A O 1
ATOM 1024 N N . LYS A 1 126 ? 2.182 -19.297 3.426 1 98.56 126 LYS A N 1
ATOM 1025 C CA . LYS A 1 126 ? 3.254 -20.234 3.713 1 98.56 126 LYS A CA 1
ATOM 1026 C C . LYS A 1 126 ? 4.375 -20.125 2.684 1 98.56 126 LYS A C 1
ATOM 1028 O O . LYS A 1 126 ? 5.555 -20.156 3.039 1 98.56 126 LYS A O 1
ATOM 1033 N N . VAL A 1 127 ? 4.027 -20.031 1.43 1 98.75 127 VAL A N 1
ATOM 1034 C CA . VAL A 1 127 ? 5 -19.906 0.35 1 98.75 127 VAL A CA 1
ATOM 1035 C C . VAL A 1 127 ? 5.875 -18.672 0.596 1 98.75 127 VAL A C 1
ATOM 1037 O O . VAL A 1 127 ? 7.105 -18.766 0.545 1 98.75 127 VAL A O 1
ATOM 1040 N N . LEU A 1 128 ? 5.277 -17.516 0.855 1 98.81 128 LEU A N 1
ATOM 1041 C CA . LEU A 1 128 ? 6.023 -16.281 1.083 1 98.81 128 LEU A CA 1
ATOM 1042 C C . LEU A 1 128 ? 6.949 -16.422 2.285 1 98.81 128 LEU A C 1
ATOM 1044 O O . LEU A 1 128 ? 8.117 -16.031 2.221 1 98.81 128 LEU A O 1
ATOM 1048 N N . TYR A 1 129 ? 6.387 -16.969 3.303 1 98.5 129 TYR A N 1
ATOM 1049 C CA . TYR A 1 129 ? 7.172 -17.203 4.512 1 98.5 129 TYR A CA 1
ATOM 1050 C C . TYR A 1 129 ? 8.375 -18.094 4.211 1 98.5 129 TYR A C 1
ATOM 1052 O O . TYR A 1 129 ? 9.5 -17.766 4.609 1 98.5 129 TYR A O 1
ATOM 1060 N N . ASN A 1 130 ? 8.172 -19.156 3.539 1 98.31 130 ASN A N 1
ATOM 1061 C CA . ASN A 1 130 ? 9.234 -20.109 3.215 1 98.31 130 ASN A CA 1
ATOM 1062 C C . ASN A 1 130 ? 10.281 -19.484 2.293 1 98.31 130 ASN A C 1
ATOM 1064 O O . ASN A 1 130 ? 11.422 -19.938 2.242 1 98.31 130 ASN A O 1
ATOM 1068 N N . CYS A 1 131 ? 9.93 -18.5 1.578 1 98.62 131 CYS A N 1
ATOM 1069 C CA . CYS A 1 131 ? 10.844 -17.812 0.67 1 98.62 131 CYS A CA 1
ATOM 1070 C C . CYS A 1 131 ? 11.477 -16.609 1.35 1 98.62 131 CYS A C 1
ATOM 1072 O O . CYS A 1 131 ? 11.969 -15.695 0.678 1 98.62 131 CYS A O 1
ATOM 1074 N N . ASN A 1 132 ? 11.367 -16.422 2.666 1 98.38 132 ASN A N 1
ATOM 1075 C CA . ASN A 1 132 ? 12.047 -15.453 3.525 1 98.38 132 ASN A CA 1
ATOM 1076 C C . ASN A 1 132 ? 11.398 -14.07 3.436 1 98.38 132 ASN A C 1
ATOM 1078 O O . ASN A 1 132 ? 12.031 -13.062 3.758 1 98.38 132 ASN A O 1
ATOM 1082 N N . PHE A 1 133 ? 10.227 -14.039 2.898 1 98.88 133 PHE A N 1
ATOM 1083 C CA . PHE A 1 133 ? 9.461 -12.812 3.08 1 98.88 133 PHE A CA 1
ATOM 1084 C C . PHE A 1 133 ? 9.016 -12.664 4.531 1 98.88 133 PHE A C 1
ATOM 1086 O O . PHE A 1 133 ? 8.609 -13.641 5.164 1 98.88 133 PHE A O 1
ATOM 1093 N N . GLN A 1 134 ? 9.148 -11.484 5.023 1 98.75 134 GLN A N 1
ATOM 1094 C CA . GLN A 1 134 ? 8.695 -11.172 6.375 1 98.75 134 GLN A CA 1
ATOM 1095 C C . GLN A 1 134 ? 7.246 -10.688 6.375 1 98.75 134 GLN A C 1
ATOM 1097 O O . GLN A 1 134 ? 6.859 -9.875 5.535 1 98.75 134 GLN A O 1
ATOM 1102 N N . LYS A 1 135 ? 6.398 -11.328 7.266 1 98.75 135 LYS A N 1
ATOM 1103 C CA . LYS A 1 135 ? 5.059 -10.805 7.508 1 98.75 135 LYS A CA 1
ATOM 1104 C C . LYS A 1 135 ? 5.117 -9.43 8.164 1 98.75 135 LYS A C 1
ATOM 1106 O O . LYS A 1 135 ? 5.531 -9.305 9.32 1 98.75 135 LYS A O 1
ATOM 1111 N N . GLU A 1 136 ? 4.641 -8.406 7.434 1 98.75 136 GLU A N 1
ATOM 1112 C CA . GLU A 1 136 ? 4.926 -7.051 7.895 1 98.75 136 GLU A CA 1
ATOM 1113 C C . GLU A 1 136 ? 3.645 -6.324 8.297 1 98.75 136 GLU A C 1
ATOM 1115 O O . GLU A 1 136 ? 3.697 -5.223 8.852 1 98.75 136 GLU A O 1
ATOM 1120 N N . GLY A 1 137 ? 2.492 -6.891 7.977 1 98.69 137 GLY A N 1
ATOM 1121 C CA . GLY A 1 137 ? 1.285 -6.164 8.336 1 98.69 137 GLY A CA 1
ATOM 1122 C C . GLY A 1 137 ? 0.024 -6.996 8.188 1 98.69 137 GLY A C 1
ATOM 1123 O O . GLY A 1 137 ? 0.037 -8.047 7.543 1 98.69 137 GLY A O 1
ATOM 1124 N N . TYR A 1 138 ? -1.011 -6.625 8.75 1 98.75 138 TYR A N 1
ATOM 1125 C CA . TYR A 1 138 ? -2.385 -7.113 8.719 1 98.75 138 TYR A CA 1
ATOM 1126 C C . TYR A 1 138 ? -3.369 -5.965 8.523 1 98.75 138 TYR A C 1
ATOM 1128 O O . TYR A 1 138 ? -3.633 -5.199 9.461 1 98.75 138 TYR A O 1
ATOM 1136 N N . LEU A 1 139 ? -3.912 -5.793 7.383 1 98.88 139 LEU A N 1
ATOM 1137 C CA . LEU A 1 139 ? -4.801 -4.688 7.031 1 98.88 139 LEU A CA 1
ATOM 1138 C C . LEU A 1 139 ? -6.262 -5.113 7.117 1 98.88 139 LEU A C 1
ATOM 1140 O O . LEU A 1 139 ? -6.738 -5.883 6.277 1 98.88 139 LEU A O 1
ATOM 1144 N N . ARG A 1 140 ? -6.98 -4.59 8.102 1 98.88 140 ARG A N 1
ATOM 1145 C CA . ARG A 1 140 ? -8.375 -4.961 8.312 1 98.88 140 ARG A CA 1
ATOM 1146 C C . ARG A 1 140 ? -9.258 -4.438 7.184 1 98.88 140 ARG A C 1
ATOM 1148 O O . ARG A 1 140 ? -9.102 -3.295 6.746 1 98.88 140 ARG A O 1
ATOM 1155 N N . LYS A 1 141 ? -10.141 -5.328 6.68 1 98.69 141 LYS A N 1
ATOM 1156 C CA . LYS A 1 141 ? -11.172 -4.969 5.707 1 98.69 141 LYS A CA 1
ATOM 1157 C C . LYS A 1 141 ? -10.562 -4.262 4.5 1 98.69 141 LYS A C 1
ATOM 1159 O O . LYS A 1 141 ? -11.055 -3.213 4.074 1 98.69 141 LYS A O 1
ATOM 1164 N N . SER A 1 142 ? -9.508 -4.852 3.949 1 98.75 142 SER A N 1
ATOM 1165 C CA . SER A 1 142 ? -8.781 -4.18 2.875 1 98.75 142 SER A CA 1
ATOM 1166 C C . SER A 1 142 ? -8.781 -5.016 1.6 1 98.75 142 SER A C 1
ATOM 1168 O O . SER A 1 142 ? -8.211 -4.613 0.586 1 98.75 142 SER A O 1
ATOM 1170 N N . TRP A 1 143 ? -9.391 -6.168 1.602 1 98.56 143 TRP A N 1
ATOM 1171 C CA . TRP A 1 143 ? -9.461 -7.039 0.434 1 98.56 143 TRP A CA 1
ATOM 1172 C C . TRP A 1 143 ? -10.906 -7.195 -0.034 1 98.56 143 TRP A C 1
ATOM 1174 O O . TRP A 1 143 ? -11.641 -8.055 0.468 1 98.56 143 TRP A O 1
ATOM 1184 N N . GLU A 1 144 ? -11.25 -6.457 -1.046 1 98.12 144 GLU A N 1
ATOM 1185 C CA . GLU A 1 144 ? -12.617 -6.488 -1.571 1 98.12 144 GLU A CA 1
ATOM 1186 C C . GLU A 1 144 ? -12.781 -7.598 -2.605 1 98.12 144 GLU A C 1
ATOM 1188 O O . GLU A 1 144 ? -12 -7.691 -3.555 1 98.12 144 GLU A O 1
ATOM 1193 N N . ASN A 1 145 ? -13.789 -8.336 -2.486 1 97.81 145 ASN A N 1
ATOM 1194 C CA . ASN A 1 145 ? -14.094 -9.422 -3.416 1 97.81 145 ASN A CA 1
ATOM 1195 C C . ASN A 1 145 ? -15.242 -9.039 -4.352 1 97.81 145 ASN A C 1
ATOM 1197 O O . ASN A 1 145 ? -16.078 -8.203 -4.008 1 97.81 145 ASN A O 1
ATOM 1201 N N . ASP A 1 146 ? -15.258 -9.641 -5.477 1 95.5 146 ASP A N 1
ATOM 1202 C CA . ASP A 1 146 ? -16.281 -9.328 -6.473 1 95.5 146 ASP A CA 1
ATOM 1203 C C . ASP A 1 146 ? -17.672 -9.664 -5.957 1 95.5 146 ASP A C 1
ATOM 1205 O O . ASP A 1 146 ? -18.672 -9.125 -6.441 1 95.5 146 ASP A O 1
ATOM 1209 N N . ASP A 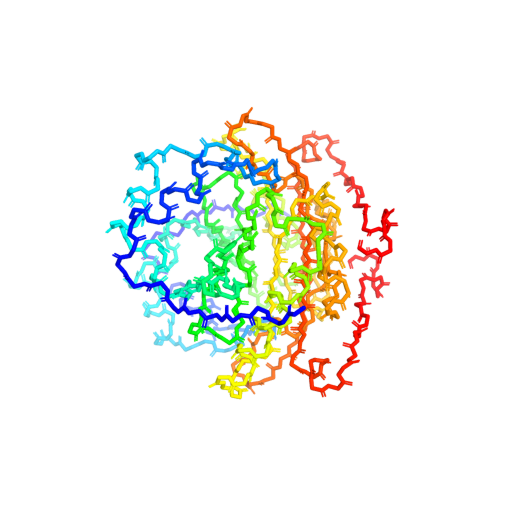1 147 ? -17.734 -10.656 -5.035 1 95.56 147 ASP A N 1
ATOM 1210 C CA . ASP A 1 147 ? -19.031 -11.016 -4.48 1 95.56 147 ASP A CA 1
ATOM 1211 C C . ASP A 1 147 ? -19.422 -10.07 -3.348 1 95.56 147 ASP A C 1
ATOM 1213 O O . ASP A 1 147 ? -20.312 -10.383 -2.545 1 95.56 147 ASP A O 1
ATOM 1217 N N . CYS A 1 148 ? -18.75 -9.016 -3.143 1 96 148 CYS A N 1
ATOM 1218 C CA . CYS A 1 148 ? -19.031 -7.898 -2.25 1 96 148 CYS A CA 1
ATOM 1219 C C . CYS A 1 148 ? -18.609 -8.219 -0.82 1 96 148 CYS A C 1
ATOM 1221 O O . CYS A 1 148 ? -18.828 -7.418 0.089 1 96 148 CYS A O 1
ATOM 1223 N N . THR A 1 149 ? -18.109 -9.406 -0.605 1 97.75 149 THR A N 1
ATOM 1224 C CA . THR A 1 149 ? -17.516 -9.656 0.703 1 97.75 149 THR A CA 1
ATOM 1225 C C . THR A 1 149 ? -16.172 -8.945 0.828 1 97.75 149 THR A C 1
ATOM 1227 O O . THR A 1 149 ? -15.562 -8.578 -0.178 1 97.75 149 THR A O 1
ATOM 1230 N N . ILE A 1 150 ? -15.82 -8.68 2.047 1 98.31 150 ILE A N 1
ATOM 1231 C CA . ILE A 1 150 ? -14.57 -7.996 2.332 1 98.31 150 ILE A CA 1
ATOM 1232 C C . ILE A 1 150 ? -13.734 -8.828 3.309 1 98.31 150 ILE A C 1
ATOM 1234 O O . ILE A 1 150 ? -14.219 -9.211 4.375 1 98.31 150 ILE A O 1
ATOM 1238 N N . ASP A 1 151 ? -12.531 -9.141 2.949 1 98.5 151 ASP A N 1
ATOM 1239 C CA . ASP A 1 151 ? -11.594 -9.859 3.812 1 98.5 151 ASP A CA 1
ATOM 1240 C C . ASP A 1 151 ? -10.445 -8.953 4.25 1 98.5 151 ASP A C 1
ATOM 1242 O O . ASP A 1 151 ? -10.414 -7.77 3.91 1 98.5 151 ASP A O 1
ATOM 1246 N N . ASP A 1 152 ? -9.641 -9.484 5.121 1 98.69 152 ASP A N 1
ATOM 1247 C CA . ASP A 1 152 ? -8.422 -8.789 5.523 1 98.69 152 ASP A CA 1
ATOM 1248 C C . ASP A 1 152 ? -7.25 -9.164 4.621 1 98.69 152 ASP A C 1
ATOM 1250 O O . ASP A 1 152 ? -7.324 -10.141 3.873 1 98.69 152 ASP A O 1
ATOM 1254 N N . THR A 1 153 ? -6.227 -8.344 4.629 1 98.81 153 THR A N 1
ATOM 1255 C CA . THR A 1 153 ? -5.023 -8.523 3.826 1 98.81 153 THR A CA 1
ATOM 1256 C C . THR A 1 153 ? -3.807 -8.758 4.719 1 98.81 153 THR A C 1
ATOM 1258 O O . THR A 1 153 ? -3.641 -8.078 5.738 1 98.81 153 THR A O 1
ATOM 1261 N N . ILE A 1 154 ? -2.98 -9.695 4.367 1 98.88 154 ILE A N 1
ATOM 1262 C CA . ILE A 1 154 ? -1.658 -9.82 4.973 1 98.88 154 ILE A CA 1
ATOM 1263 C C . ILE A 1 154 ? -0.613 -9.18 4.062 1 98.88 154 ILE A C 1
ATOM 1265 O O . ILE A 1 154 ? -0.638 -9.367 2.846 1 98.88 154 ILE A O 1
ATOM 1269 N N . VAL A 1 155 ? 0.28 -8.438 4.664 1 98.88 155 VAL A N 1
ATOM 1270 C CA . VAL A 1 155 ? 1.349 -7.746 3.947 1 98.88 155 VAL A CA 1
ATOM 1271 C C . VAL A 1 155 ? 2.674 -8.469 4.18 1 98.88 155 VAL A C 1
ATOM 1273 O O . VAL A 1 155 ? 3.043 -8.75 5.32 1 98.88 155 VAL A O 1
ATOM 1276 N N . TYR A 1 156 ? 3.381 -8.766 3.121 1 98.88 156 TYR A N 1
ATOM 1277 C CA . TYR A 1 156 ? 4.715 -9.352 3.191 1 98.88 156 TYR A CA 1
ATOM 1278 C C . TYR A 1 156 ? 5.734 -8.477 2.475 1 98.88 156 TYR A C 1
ATOM 1280 O O . TYR A 1 156 ? 5.402 -7.789 1.505 1 98.88 156 TYR A O 1
ATOM 1288 N N . GLY A 1 157 ? 6.949 -8.508 2.955 1 98.88 157 GLY A N 1
ATOM 1289 C CA . GLY A 1 157 ? 8.055 -7.84 2.285 1 98.88 157 GLY A CA 1
ATOM 1290 C C . GLY A 1 157 ? 9.375 -8.57 2.432 1 98.88 157 GLY A C 1
ATOM 1291 O O . GLY A 1 157 ? 9.586 -9.289 3.41 1 98.88 157 GLY A O 1
ATOM 1292 N N . ILE A 1 158 ? 10.219 -8.461 1.517 1 98.94 158 ILE A N 1
ATOM 1293 C CA . ILE A 1 158 ? 11.617 -8.875 1.623 1 98.94 158 ILE A CA 1
ATOM 1294 C C . ILE A 1 158 ? 12.531 -7.73 1.19 1 98.94 158 ILE A C 1
ATOM 1296 O O . ILE A 1 158 ? 12.305 -7.109 0.148 1 98.94 158 ILE A O 1
ATOM 1300 N N . ILE A 1 159 ? 13.461 -7.379 2.029 1 98.94 159 ILE A N 1
ATOM 1301 C CA . ILE A 1 159 ? 14.406 -6.312 1.717 1 98.94 159 ILE A CA 1
ATOM 1302 C C . ILE A 1 159 ? 15.656 -6.902 1.072 1 98.94 159 ILE A C 1
ATOM 1304 O O . ILE A 1 159 ? 15.984 -8.07 1.284 1 98.94 159 ILE A O 1
ATOM 1308 N N . ARG A 1 160 ? 16.344 -6.137 0.301 1 98.81 160 ARG A N 1
ATOM 1309 C CA . ARG A 1 160 ? 17.516 -6.586 -0.443 1 98.81 160 ARG A CA 1
ATOM 1310 C C . ARG A 1 160 ? 18.516 -7.277 0.478 1 98.81 160 ARG A C 1
ATOM 1312 O O . ARG A 1 160 ? 19.031 -8.352 0.151 1 98.81 160 ARG A O 1
ATOM 1319 N N . GLU A 1 161 ? 18.859 -6.656 1.628 1 98.69 161 GLU A N 1
ATOM 1320 C CA . GLU A 1 161 ? 19.828 -7.215 2.561 1 98.69 161 GLU A CA 1
ATOM 1321 C C . GLU A 1 161 ? 19.438 -8.625 2.992 1 98.69 161 GLU A C 1
ATOM 1323 O O . GLU A 1 161 ? 20.281 -9.508 3.105 1 98.69 161 GLU A O 1
ATOM 1328 N N . ASP A 1 162 ? 18.188 -8.773 3.32 1 98.88 162 ASP A N 1
ATOM 1329 C CA . ASP A 1 162 ? 17.719 -10.094 3.717 1 98.88 162 ASP A CA 1
ATOM 1330 C C . ASP A 1 162 ? 17.859 -11.094 2.57 1 98.88 162 ASP A C 1
ATOM 1332 O O . ASP A 1 162 ? 18.219 -12.25 2.789 1 98.88 162 ASP A O 1
ATOM 1336 N N . TRP A 1 163 ? 17.469 -10.711 1.308 1 98.81 163 TRP A N 1
ATOM 1337 C CA . TRP A 1 163 ? 17.656 -11.562 0.139 1 98.81 163 TRP A CA 1
ATOM 1338 C C . TRP A 1 163 ? 19.109 -11.953 -0.029 1 98.81 163 TRP A C 1
ATOM 1340 O O . TRP A 1 163 ? 19.438 -13.125 -0.251 1 98.81 163 TRP A O 1
ATOM 1350 N N . GLU A 1 164 ? 20.031 -11.039 0.086 1 98.56 164 GLU A N 1
ATOM 1351 C CA . GLU A 1 164 ? 21.469 -11.258 -0.103 1 98.56 164 GLU A CA 1
ATOM 1352 C C . GLU A 1 164 ? 22.016 -12.195 0.964 1 98.56 164 GLU A C 1
ATOM 1354 O O . GLU A 1 164 ? 22.891 -13.023 0.68 1 98.56 164 GLU A O 1
ATOM 1359 N N . ASN A 1 165 ? 21.5 -12.078 2.129 1 98.38 165 ASN A N 1
ATOM 1360 C CA . ASN A 1 165 ? 22.094 -12.797 3.252 1 98.38 165 ASN A CA 1
ATOM 1361 C C . ASN A 1 165 ? 21.312 -14.07 3.572 1 98.38 165 ASN A C 1
ATOM 1363 O O . ASN A 1 165 ? 21.734 -14.859 4.414 1 98.38 165 ASN A O 1
ATOM 1367 N N . GLY A 1 166 ? 20.172 -14.258 2.863 1 98.12 166 GLY A N 1
ATOM 1368 C CA . GLY A 1 166 ? 19.328 -15.398 3.182 1 98.12 166 GLY A CA 1
ATOM 1369 C C . GLY A 1 166 ? 18.734 -15.336 4.574 1 98.12 166 GLY A C 1
ATOM 1370 O O . GLY A 1 166 ? 18.703 -16.344 5.289 1 98.12 166 GLY A O 1
ATOM 1371 N N . GLU A 1 167 ? 18.312 -14.141 4.973 1 97.81 167 GLU A N 1
ATOM 1372 C CA . GLU A 1 167 ? 17.75 -13.883 6.297 1 97.81 167 GLU A CA 1
ATOM 1373 C C . GLU A 1 167 ? 16.328 -13.359 6.211 1 97.81 167 GLU A C 1
ATOM 1375 O O . GLU A 1 167 ? 15.836 -13.047 5.121 1 97.81 167 GLU A O 1
ATOM 1380 N N . ARG A 1 168 ? 15.672 -13.414 7.25 1 98 168 ARG A N 1
ATOM 1381 C CA . ARG A 1 168 ? 14.367 -12.781 7.438 1 98 168 ARG A CA 1
ATOM 1382 C C . ARG A 1 168 ? 14.352 -11.938 8.703 1 98 168 ARG A C 1
ATOM 1384 O O . ARG A 1 168 ? 13.961 -12.414 9.773 1 98 168 ARG A O 1
ATOM 1391 N N . THR A 1 169 ? 14.742 -10.695 8.586 1 97.94 169 THR A N 1
ATOM 1392 C CA . THR A 1 169 ? 14.844 -9.805 9.742 1 97.94 169 THR A CA 1
ATOM 1393 C C . THR A 1 169 ? 13.461 -9.43 10.266 1 97.94 169 THR A C 1
ATOM 1395 O O . THR A 1 169 ? 12.547 -9.156 9.477 1 97.94 169 THR A O 1
ATOM 1398 N N . SER A 1 170 ? 13.266 -9.391 11.516 1 97.12 170 SER A N 1
ATOM 1399 C CA . SER A 1 170 ? 11.977 -9.148 12.156 1 97.12 170 SER A CA 1
ATOM 1400 C C . SER A 1 170 ? 11.578 -7.676 12.047 1 97.12 170 SER A C 1
ATOM 1402 O O . SER A 1 170 ? 12.438 -6.809 11.859 1 97.12 170 SER A O 1
ATOM 1404 N N . ILE A 1 171 ? 10.305 -7.449 12.18 1 97.44 171 ILE A N 1
ATOM 1405 C CA . ILE A 1 171 ? 9.773 -6.094 12.227 1 97.44 171 ILE A CA 1
ATOM 1406 C C . ILE A 1 171 ? 9.75 -5.602 13.672 1 97.44 171 ILE A C 1
ATOM 1408 O O . ILE A 1 171 ? 9.898 -6.395 14.609 1 97.44 171 ILE A O 1
ATOM 1412 N N . ILE A 1 172 ? 9.602 -4.309 13.859 1 96.31 172 ILE A N 1
ATOM 1413 C CA . ILE A 1 172 ? 9.562 -3.703 15.188 1 96.31 172 ILE A CA 1
ATOM 1414 C C . ILE A 1 172 ? 8.227 -2.979 15.383 1 96.31 172 ILE A C 1
ATOM 1416 O O . ILE A 1 172 ? 8.203 -1.766 15.602 1 96.31 172 ILE A O 1
ATOM 1420 N N . LEU A 1 173 ? 7.18 -3.732 15.375 1 95.12 173 LEU A N 1
ATOM 1421 C CA . LEU A 1 173 ? 5.832 -3.172 15.406 1 95.12 173 LEU A CA 1
ATOM 1422 C C . LEU A 1 173 ? 5.484 -2.676 16.812 1 95.12 173 LEU A C 1
ATOM 1424 O O . LEU A 1 173 ? 4.719 -1.723 16.953 1 95.12 173 LEU A O 1
ATOM 1428 N N . ASP A 1 174 ? 6.074 -3.229 17.812 1 93.94 174 ASP A N 1
ATOM 1429 C CA . ASP A 1 174 ? 5.664 -2.973 19.188 1 93.94 174 ASP A CA 1
ATOM 1430 C C . ASP A 1 174 ? 6.633 -2.016 19.875 1 93.94 174 ASP A C 1
ATOM 1432 O O . ASP A 1 174 ? 6.711 -1.987 21.109 1 93.94 174 ASP A O 1
ATOM 1436 N N . ASP A 1 175 ? 7.391 -1.321 19.109 1 94.06 175 ASP A N 1
ATOM 1437 C CA . ASP A 1 175 ? 8.383 -0.414 19.688 1 94.06 175 ASP A CA 1
ATOM 1438 C C . ASP A 1 175 ? 7.715 0.67 20.531 1 94.06 175 ASP A C 1
ATOM 1440 O O . ASP A 1 175 ? 8.289 1.146 21.5 1 94.06 175 ASP A O 1
ATOM 1444 N N . MET A 1 176 ? 6.531 1.187 20.062 1 95.38 176 MET A N 1
ATOM 1445 C CA . MET A 1 176 ? 5.715 2.164 20.766 1 95.38 176 MET A CA 1
ATOM 1446 C C . MET A 1 176 ? 4.262 1.706 20.844 1 95.38 176 MET A C 1
ATOM 1448 O O . MET A 1 176 ? 3.777 1.015 19.953 1 95.38 176 MET A O 1
ATOM 1452 N N . PRO A 1 177 ? 3.59 2.09 21.906 1 93.38 177 PRO A N 1
ATOM 1453 C CA . PRO A 1 177 ? 2.178 1.714 21.984 1 93.38 177 PRO A CA 1
ATOM 1454 C C . PRO A 1 177 ? 1.337 2.352 20.875 1 93.38 177 PRO A C 1
ATOM 1456 O O . PRO A 1 177 ? 0.276 1.829 20.516 1 93.38 177 PRO A O 1
ATOM 1459 N N . PHE A 1 178 ? 1.904 3.479 20.469 1 95.06 178 PHE A N 1
ATOM 1460 C CA . PHE A 1 178 ? 1.206 4.176 19.391 1 95.06 178 PHE A CA 1
ATOM 1461 C C . PHE A 1 178 ? 1.92 3.979 18.062 1 95.06 178 PHE A C 1
ATOM 1463 O O . PHE A 1 178 ? 3.096 3.609 18.031 1 95.06 178 PHE A O 1
ATOM 1470 N N . MET B 1 1 ? -9.492 26.203 20.531 1 78.06 1 MET B N 1
ATOM 1471 C CA . MET B 1 1 ? -10.477 26.547 19.516 1 78.06 1 MET B CA 1
ATOM 1472 C C . MET B 1 1 ? -10.359 25.641 18.297 1 78.06 1 MET B C 1
ATOM 1474 O O . MET B 1 1 ? -9.281 25.125 18.016 1 78.06 1 MET B O 1
ATOM 1478 N N . ALA B 1 2 ? -11.516 25.297 17.469 1 91.62 2 ALA B N 1
ATOM 1479 C CA . ALA B 1 2 ? -11.664 24.281 16.438 1 91.62 2 ALA B CA 1
ATOM 1480 C C . ALA B 1 2 ? -11.141 24.781 15.094 1 91.62 2 ALA B C 1
ATOM 1482 O O . ALA B 1 2 ? -11.305 25.953 14.766 1 91.62 2 ALA B O 1
ATOM 1483 N N . LEU B 1 3 ? -10.305 24.062 14.453 1 98.12 3 LEU B N 1
ATOM 1484 C CA . LEU B 1 3 ? -9.891 24.344 13.078 1 98.12 3 LEU B CA 1
ATOM 1485 C C . LEU B 1 3 ? -11.086 24.297 12.133 1 98.12 3 LEU B C 1
ATOM 1487 O O . LEU B 1 3 ? -12.07 23.609 12.398 1 98.12 3 LEU B O 1
ATOM 1491 N N . THR B 1 4 ? -11.102 25.109 11.117 1 98.44 4 THR B N 1
ATOM 1492 C CA . THR B 1 4 ? -11.992 24.984 9.969 1 98.44 4 THR B CA 1
ATOM 1493 C C . THR B 1 4 ? -11.219 24.547 8.727 1 98.44 4 THR B C 1
ATOM 1495 O O . THR B 1 4 ? -10 24.734 8.656 1 98.44 4 THR B O 1
ATOM 1498 N N . PHE B 1 5 ? -11.906 23.906 7.77 1 98.75 5 PHE B N 1
ATOM 1499 C CA . PHE B 1 5 ? -11.242 23.328 6.609 1 98.75 5 PHE B CA 1
ATOM 1500 C C . PHE B 1 5 ? -11.867 23.844 5.316 1 98.75 5 PHE B C 1
ATOM 1502 O O . PHE B 1 5 ? -13.086 23.828 5.164 1 98.75 5 PHE B O 1
ATOM 1509 N N . LYS B 1 6 ? -11.023 24.344 4.441 1 98.44 6 LYS B N 1
ATOM 1510 C CA . LYS B 1 6 ? -11.469 24.906 3.168 1 98.44 6 LYS B CA 1
ATOM 1511 C C . LYS B 1 6 ? -10.695 24.297 1.999 1 98.44 6 LYS B C 1
ATOM 1513 O O . LYS B 1 6 ? -9.469 24.203 2.035 1 98.44 6 LYS B O 1
ATOM 1518 N N . LEU B 1 7 ? -11.383 23.922 0.964 1 98.44 7 LEU B N 1
ATOM 1519 C CA . LEU B 1 7 ? -10.773 23.312 -0.213 1 98.44 7 LEU B CA 1
ATOM 1520 C C . LEU B 1 7 ? -9.781 24.266 -0.873 1 98.44 7 LEU B C 1
ATOM 1522 O O . LEU B 1 7 ? -10.07 25.453 -1.021 1 98.44 7 LEU B O 1
ATOM 1526 N N . LEU B 1 8 ? -8.625 23.734 -1.197 1 98.44 8 LEU B N 1
ATOM 1527 C CA . LEU B 1 8 ? -7.652 24.5 -1.967 1 98.44 8 LEU B CA 1
ATOM 1528 C C . LEU B 1 8 ? -8.266 25 -3.273 1 98.44 8 LEU B C 1
ATOM 1530 O O . LEU B 1 8 ? -8.883 24.219 -4.008 1 98.44 8 LEU B O 1
ATOM 1534 N N . ASP B 1 9 ? -8.18 26.281 -3.521 1 95.75 9 ASP B N 1
ATOM 1535 C CA . ASP B 1 9 ? -8.734 26.891 -4.723 1 95.75 9 ASP B CA 1
ATOM 1536 C C . ASP B 1 9 ? -7.75 27.875 -5.355 1 95.75 9 ASP B C 1
ATOM 1538 O O . ASP B 1 9 ?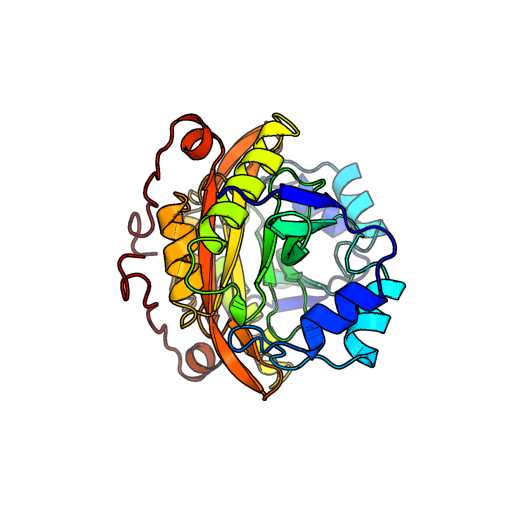 -7.793 29.078 -5.07 1 95.75 9 ASP B O 1
ATOM 1542 N N . ASP B 1 10 ? -6.961 27.375 -6.27 1 95.75 10 ASP B N 1
ATOM 1543 C CA . ASP B 1 10 ? -6.031 28.156 -7.09 1 95.75 10 ASP B CA 1
ATOM 1544 C C . ASP B 1 10 ? -5.168 29.062 -6.227 1 95.75 10 ASP B C 1
ATOM 1546 O O . ASP B 1 10 ? -4.941 30.219 -6.578 1 95.75 10 ASP B O 1
ATOM 1550 N N . GLU B 1 11 ? -4.785 28.672 -5.047 1 97.62 11 GLU B N 1
ATOM 1551 C CA . GLU B 1 11 ? -4.012 29.484 -4.098 1 97.62 11 GLU B CA 1
ATOM 1552 C C . GLU B 1 11 ? -2.553 29.031 -4.07 1 97.62 11 GLU B C 1
ATOM 1554 O O . GLU B 1 11 ? -2.027 28.672 -3.014 1 97.62 11 GLU B O 1
ATOM 1559 N N . LEU B 1 12 ? -1.913 29.203 -5.25 1 98.25 12 LEU B N 1
ATOM 1560 C CA . LEU B 1 12 ? -0.531 28.766 -5.414 1 98.25 12 LEU B CA 1
ATOM 1561 C C . LEU B 1 12 ? 0.399 29.531 -4.484 1 98.25 12 LEU B C 1
ATOM 1563 O O . LEU B 1 12 ? 1.296 28.953 -3.873 1 98.25 12 LEU B O 1
ATOM 1567 N N . THR B 1 13 ? 0.225 30.812 -4.379 1 98.38 13 THR B N 1
ATOM 1568 C CA . THR B 1 13 ? 1.109 31.641 -3.564 1 98.38 13 THR B CA 1
ATOM 1569 C C . THR B 1 13 ? 1.075 31.188 -2.105 1 98.38 13 THR B C 1
ATOM 1571 O O . THR B 1 13 ? 2.121 31.047 -1.473 1 98.38 13 THR B O 1
ATOM 1574 N N . GLU B 1 14 ? -0.086 30.984 -1.525 1 98.31 14 GLU B N 1
ATOM 1575 C CA . GLU B 1 14 ? -0.227 30.531 -0.144 1 98.31 14 GLU B CA 1
ATOM 1576 C C . GLU B 1 14 ? 0.373 29.141 0.046 1 98.31 14 GLU B C 1
ATOM 1578 O O . GLU B 1 14 ? 0.95 28.844 1.094 1 98.31 14 GLU B O 1
ATOM 1583 N N . LEU B 1 15 ? 0.149 28.297 -0.949 1 98.5 15 LEU B N 1
ATOM 1584 C CA . LEU B 1 15 ? 0.735 26.953 -0.914 1 98.5 15 LEU B CA 1
ATOM 1585 C C . LEU B 1 15 ? 2.258 27.031 -0.842 1 98.5 15 LEU B C 1
ATOM 1587 O O . LEU B 1 15 ? 2.875 26.391 0.01 1 98.5 15 LEU B O 1
ATOM 1591 N N . VAL B 1 16 ? 2.842 27.797 -1.746 1 98.69 16 VAL B N 1
ATOM 1592 C CA . VAL B 1 16 ? 4.289 27.984 -1.787 1 98.69 16 VAL B CA 1
ATOM 1593 C C . VAL B 1 16 ? 4.777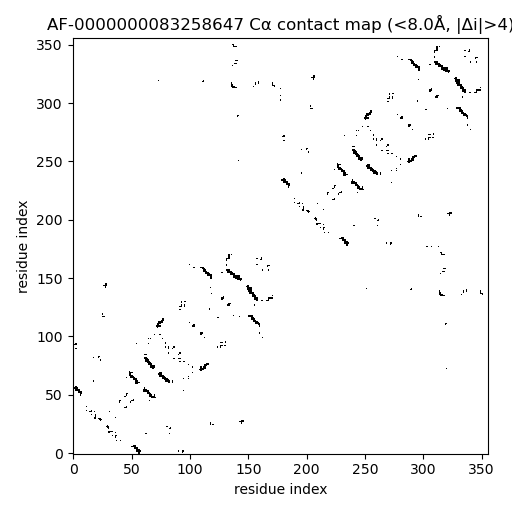 28.531 -0.446 1 98.69 16 VAL B C 1
ATOM 1595 O O . VAL B 1 16 ? 5.773 28.047 0.101 1 98.69 16 VAL B O 1
ATOM 1598 N N . ASP B 1 17 ? 4.086 29.547 0.107 1 98.5 17 ASP B N 1
ATOM 1599 C CA . ASP B 1 17 ? 4.461 30.156 1.385 1 98.5 17 ASP B CA 1
ATOM 1600 C C . ASP B 1 17 ? 4.477 29.109 2.496 1 98.5 17 ASP B C 1
ATOM 1602 O O . ASP B 1 17 ? 5.438 29.016 3.266 1 98.5 17 ASP B O 1
ATOM 1606 N N . LEU B 1 18 ? 3.463 28.344 2.602 1 98.56 18 LEU B N 1
ATOM 1607 C CA . LEU B 1 18 ? 3.396 27.312 3.641 1 98.56 18 LEU B CA 1
ATOM 1608 C C . LEU B 1 18 ? 4.578 26.359 3.541 1 98.56 18 LEU B C 1
ATOM 1610 O O . LEU B 1 18 ? 5.27 26.109 4.531 1 98.56 18 LEU B O 1
ATOM 1614 N N . TYR B 1 19 ? 4.789 25.812 2.322 1 98.5 19 TYR B N 1
ATOM 1615 C CA . TYR B 1 19 ? 5.781 24.766 2.146 1 98.5 19 TYR B CA 1
ATOM 1616 C C . TYR B 1 19 ? 7.191 25.297 2.342 1 98.5 19 TYR B C 1
ATOM 1618 O O . TYR B 1 19 ? 8.055 24.625 2.906 1 98.5 19 TYR B O 1
ATOM 1626 N N . THR B 1 20 ? 7.453 26.516 1.914 1 98.5 20 THR B N 1
ATOM 1627 C CA . THR B 1 20 ? 8.836 27 1.893 1 98.5 20 THR B CA 1
ATOM 1628 C C . THR B 1 20 ? 9.188 27.688 3.205 1 98.5 20 THR B C 1
ATOM 1630 O O . THR B 1 20 ? 10.359 27.812 3.549 1 98.5 20 THR B O 1
ATOM 1633 N N . GLN B 1 21 ? 8.219 28.188 3.955 1 98.06 21 GLN B N 1
ATOM 1634 C CA . GLN B 1 21 ? 8.5 28.938 5.18 1 98.06 21 GLN B CA 1
ATOM 1635 C C . GLN B 1 21 ? 8.508 28.016 6.395 1 98.06 21 GLN B C 1
ATOM 1637 O O . GLN B 1 21 ? 8.664 28.469 7.527 1 98.06 21 GLN B O 1
ATOM 1642 N N . ASN B 1 22 ? 8.344 26.734 6.16 1 98.38 22 ASN B N 1
ATOM 1643 C CA . ASN B 1 22 ? 8.352 25.734 7.223 1 98.38 22 ASN B CA 1
ATOM 1644 C C . ASN B 1 22 ? 9.258 24.562 6.871 1 98.38 22 ASN B C 1
ATOM 1646 O O . ASN B 1 22 ? 9.734 24.453 5.738 1 98.38 22 ASN B O 1
ATOM 1650 N N . THR B 1 23 ? 9.555 23.719 7.832 1 97.19 23 THR B N 1
ATOM 1651 C CA . THR B 1 23 ? 10.359 22.516 7.629 1 97.19 23 THR B CA 1
ATOM 1652 C C . THR B 1 23 ? 9.492 21.266 7.73 1 97.19 23 THR B C 1
ATOM 1654 O O . THR B 1 23 ? 8.5 21.25 8.453 1 97.19 23 THR B O 1
ATOM 1657 N N . TRP B 1 24 ? 9.914 20.266 7.055 1 97.5 24 TRP B N 1
ATOM 1658 C CA . TRP B 1 24 ? 9.148 19.031 6.969 1 97.5 24 TRP B CA 1
ATOM 1659 C C . TRP B 1 24 ? 10.039 17.812 7.203 1 97.5 24 TRP B C 1
ATOM 1661 O O . TRP B 1 24 ? 10.156 16.938 6.34 1 97.5 24 TRP B O 1
ATOM 1671 N N . ASP B 1 25 ? 10.469 17.656 8.359 1 95.88 25 ASP B N 1
ATOM 1672 C CA . ASP B 1 25 ? 11.609 16.812 8.711 1 95.88 25 ASP B CA 1
ATOM 1673 C C . ASP B 1 25 ? 11.281 15.344 8.508 1 95.88 25 ASP B C 1
ATOM 1675 O O . ASP B 1 25 ? 12.18 14.531 8.273 1 95.88 25 ASP B O 1
ATOM 1679 N N . PHE B 1 26 ? 10.055 14.938 8.57 1 97.06 26 PHE B N 1
ATOM 1680 C CA . PHE B 1 26 ? 9.688 13.531 8.508 1 97.06 26 PHE B CA 1
ATOM 1681 C C . PHE B 1 26 ? 9.133 13.18 7.137 1 97.06 26 PHE B C 1
ATOM 1683 O O . PHE B 1 26 ? 8.648 12.062 6.922 1 97.06 26 PHE B O 1
ATOM 1690 N N . HIS B 1 27 ? 9.109 14.125 6.234 1 96.81 27 HIS B N 1
ATOM 1691 C CA . HIS B 1 27 ? 8.75 13.922 4.84 1 96.81 27 HIS B CA 1
ATOM 1692 C C . HIS B 1 27 ? 9.984 13.672 3.98 1 96.81 27 HIS B C 1
ATOM 1694 O O . HIS B 1 27 ? 11.102 14.008 4.383 1 96.81 27 HIS B O 1
ATOM 1700 N N . SER B 1 28 ? 9.805 13.039 2.861 1 95.69 28 SER B N 1
ATOM 1701 C CA . SER B 1 28 ? 10.93 12.68 2.012 1 95.69 28 SER B CA 1
ATOM 1702 C C . SER B 1 28 ? 11.742 13.906 1.605 1 95.69 28 SER B C 1
ATOM 1704 O O . SER B 1 28 ? 12.961 13.836 1.476 1 95.69 28 SER B O 1
ATOM 1706 N N . ASP B 1 29 ? 11.062 14.977 1.326 1 95.31 29 ASP B N 1
ATOM 1707 C CA . ASP B 1 29 ? 11.688 16.266 1.034 1 95.31 29 ASP B CA 1
ATOM 1708 C C . ASP B 1 29 ? 11.406 17.266 2.143 1 95.31 29 ASP B C 1
ATOM 1710 O O . ASP B 1 29 ? 10.328 17.875 2.176 1 95.31 29 ASP B O 1
ATOM 1714 N N . PRO B 1 30 ? 12.445 17.531 2.969 1 96.56 30 PRO B N 1
ATOM 1715 C CA . PRO B 1 30 ? 12.219 18.406 4.121 1 96.56 30 PRO B CA 1
ATOM 1716 C C . PRO B 1 30 ? 12.172 19.875 3.742 1 96.56 30 PRO B C 1
ATOM 1718 O O . PRO B 1 30 ? 11.789 20.719 4.559 1 96.56 30 PRO B O 1
ATOM 1721 N N . SER B 1 31 ? 12.641 20.203 2.555 1 97.25 31 SER B N 1
ATOM 1722 C CA . SER B 1 31 ? 12.688 21.609 2.139 1 97.25 31 SER B CA 1
ATOM 1723 C C . SER B 1 31 ? 12.344 21.75 0.663 1 97.25 31 SER B C 1
ATOM 1725 O O . SER B 1 31 ? 13.188 22.141 -0.147 1 97.25 31 SER B O 1
ATOM 1727 N N . PRO B 1 32 ? 11.102 21.547 0.352 1 97.5 32 PRO B N 1
ATOM 1728 C CA . PRO B 1 32 ? 10.711 21.688 -1.054 1 97.5 32 PRO B CA 1
ATOM 1729 C C . PRO B 1 32 ? 10.945 23.094 -1.598 1 97.5 32 PRO B C 1
ATOM 1731 O O . PRO B 1 32 ? 10.773 24.078 -0.87 1 97.5 32 PRO B O 1
ATOM 1734 N N . THR B 1 33 ? 11.297 23.25 -2.863 1 98.12 33 THR B N 1
ATOM 1735 C CA . THR B 1 33 ? 11.539 24.547 -3.496 1 98.12 33 THR B CA 1
ATOM 1736 C C . THR B 1 33 ? 10.258 25.109 -4.09 1 98.12 33 THR B C 1
ATOM 1738 O O . THR B 1 33 ? 9.266 24.391 -4.242 1 98.12 33 THR B O 1
ATOM 1741 N N . VAL B 1 34 ? 10.336 26.391 -4.391 1 98.69 34 VAL B N 1
ATOM 1742 C CA . VAL B 1 34 ? 9.227 27.031 -5.074 1 98.69 34 VAL B CA 1
ATOM 1743 C C . VAL B 1 34 ? 8.914 26.297 -6.371 1 98.69 34 VAL B C 1
ATOM 1745 O O . VAL B 1 34 ? 7.742 26.062 -6.695 1 98.69 34 VAL B O 1
ATOM 1748 N N . GLU B 1 35 ? 9.961 25.953 -7.094 1 98.56 35 GLU B N 1
ATOM 1749 C CA . GLU B 1 35 ? 9.805 25.25 -8.367 1 98.56 35 GLU B CA 1
ATOM 1750 C C . GLU B 1 35 ? 9.109 23.906 -8.172 1 98.56 35 GLU B C 1
ATOM 1752 O O . GLU B 1 35 ? 8.195 23.562 -8.93 1 98.56 35 GLU B O 1
ATOM 1757 N N . ASP B 1 36 ? 9.516 23.109 -7.172 1 97.69 36 ASP B N 1
ATOM 1758 C CA . ASP B 1 36 ? 8.898 21.812 -6.863 1 97.69 36 ASP B CA 1
ATOM 1759 C C . ASP B 1 36 ? 7.398 21.969 -6.641 1 97.69 36 ASP B C 1
ATOM 1761 O O . ASP B 1 36 ? 6.605 21.219 -7.215 1 97.69 36 ASP B O 1
ATOM 1765 N N . ILE B 1 37 ? 7.035 22.891 -5.816 1 98.5 37 ILE B N 1
ATOM 1766 C CA . ILE B 1 37 ? 5.648 23.094 -5.414 1 98.5 37 ILE B CA 1
ATOM 1767 C C . ILE B 1 37 ? 4.828 23.562 -6.609 1 98.5 37 ILE B C 1
ATOM 1769 O O . ILE B 1 37 ? 3.711 23.094 -6.832 1 98.5 37 ILE B O 1
ATOM 1773 N N . THR B 1 38 ? 5.383 24.5 -7.363 1 98.62 38 THR B N 1
ATOM 1774 C CA . THR B 1 38 ? 4.711 25.031 -8.539 1 98.62 38 THR B CA 1
ATOM 1775 C C . THR B 1 38 ? 4.449 23.938 -9.562 1 98.62 38 THR B C 1
ATOM 1777 O O . THR B 1 38 ? 3.361 23.859 -10.133 1 98.62 38 THR B O 1
ATOM 1780 N N . GLU B 1 39 ? 5.398 23.172 -9.766 1 98.5 39 GLU B N 1
ATOM 1781 C CA . GLU B 1 39 ? 5.25 22.062 -10.703 1 98.5 39 GLU B CA 1
ATOM 1782 C C . GLU B 1 39 ? 4.16 21.094 -10.242 1 98.5 39 GLU B C 1
ATOM 1784 O O . GLU B 1 39 ? 3.346 20.641 -11.047 1 98.5 39 GLU B O 1
ATOM 1789 N N . ARG B 1 40 ? 4.152 20.703 -9.016 1 97.94 40 ARG B N 1
ATOM 1790 C CA . ARG B 1 40 ? 3.107 19.844 -8.469 1 97.94 40 ARG B CA 1
ATOM 1791 C C . ARG B 1 40 ? 1.729 20.469 -8.664 1 97.94 40 ARG B C 1
ATOM 1793 O O . ARG B 1 40 ? 0.786 19.797 -9.07 1 97.94 40 ARG B O 1
ATOM 1800 N N . PHE B 1 41 ? 1.65 21.75 -8.352 1 98.56 41 PHE B N 1
ATOM 1801 C CA . PHE B 1 41 ? 0.387 22.469 -8.469 1 98.56 41 PHE B CA 1
ATOM 1802 C C . PHE B 1 41 ? -0.112 22.438 -9.914 1 98.56 41 PHE B C 1
ATOM 1804 O O . PHE B 1 41 ? -1.266 22.094 -10.164 1 98.56 41 PHE B O 1
ATOM 1811 N N . LYS B 1 42 ? 0.739 22.719 -10.891 1 98.06 42 LYS B N 1
ATOM 1812 C CA . LYS B 1 42 ? 0.377 22.844 -12.297 1 98.06 42 LYS B CA 1
ATOM 1813 C C . LYS B 1 42 ? 0.066 21.484 -12.914 1 98.06 42 LYS B C 1
ATOM 1815 O O . LYS B 1 42 ? -0.75 21.375 -13.828 1 98.06 42 LYS B O 1
ATOM 1820 N N . SER B 1 43 ? 0.7 20.469 -12.438 1 97.94 43 SER B N 1
ATOM 1821 C CA . SER B 1 43 ? 0.508 19.125 -12.977 1 97.94 43 SER B CA 1
ATOM 1822 C C . SER B 1 43 ? -0.798 18.516 -12.484 1 97.94 43 SER B C 1
ATOM 1824 O O . SER B 1 43 ? -1.195 17.438 -12.938 1 97.94 43 SER B O 1
ATOM 1826 N N . GLY B 1 44 ? -1.432 19.172 -11.508 1 97.94 44 GLY B N 1
ATOM 1827 C CA . GLY B 1 44 ? -2.664 18.656 -10.938 1 97.94 44 GLY B CA 1
ATOM 1828 C C . GLY B 1 44 ? -2.432 17.703 -9.781 1 97.94 44 GLY B C 1
ATOM 1829 O O . GLY B 1 44 ? -3.355 17.016 -9.344 1 97.94 44 GLY B O 1
ATOM 1830 N N . TRP B 1 45 ? -1.271 17.641 -9.32 1 97.69 45 TRP B N 1
ATOM 1831 C CA . TRP B 1 45 ? -0.906 16.703 -8.266 1 97.69 45 TRP B CA 1
ATOM 1832 C C . TRP B 1 45 ? -1.798 16.891 -7.043 1 97.69 45 TRP B C 1
ATOM 1834 O O . TRP B 1 45 ? -2.158 15.914 -6.379 1 97.69 45 TRP B O 1
ATOM 1844 N N . PHE B 1 46 ? -2.193 18.062 -6.68 1 98.25 46 PHE B N 1
ATOM 1845 C CA . PHE B 1 46 ? -2.953 18.375 -5.477 1 98.25 46 PHE B CA 1
ATOM 1846 C C . PHE B 1 46 ? -4.434 18.078 -5.68 1 98.25 46 PHE B C 1
ATOM 1848 O O . PHE B 1 46 ? -5.219 18.141 -4.73 1 98.25 46 PHE B O 1
ATOM 1855 N N . SER B 1 47 ? -4.875 17.703 -6.895 1 97.62 47 SER B N 1
ATOM 1856 C CA . SER B 1 47 ? -6.312 17.656 -7.133 1 97.62 47 SER B CA 1
ATOM 1857 C C . SER B 1 47 ? -6.715 16.391 -7.883 1 97.62 47 SER B C 1
ATOM 1859 O O . SER B 1 47 ? -7.875 15.984 -7.832 1 97.62 47 SER B O 1
ATOM 1861 N N . ASP B 1 48 ? -5.793 15.828 -8.656 1 97.81 48 ASP B N 1
ATOM 1862 C CA . ASP B 1 48 ? -6.125 14.633 -9.438 1 97.81 48 ASP B CA 1
ATOM 1863 C C . ASP B 1 48 ? -6.441 13.453 -8.523 1 97.81 48 ASP B C 1
ATOM 1865 O O . ASP B 1 48 ? -5.539 12.859 -7.934 1 97.81 48 ASP B O 1
ATOM 1869 N N . ASP B 1 49 ? -7.754 13.117 -8.414 1 98.31 49 ASP B N 1
ATOM 1870 C CA . ASP B 1 49 ? -8.312 12.109 -7.52 1 98.31 49 ASP B CA 1
ATOM 1871 C C . ASP B 1 49 ? -7.844 12.336 -6.082 1 98.31 49 ASP B C 1
ATOM 1873 O O . ASP B 1 49 ? -7.488 11.383 -5.383 1 98.31 49 ASP B O 1
ATOM 1877 N N . ARG B 1 50 ? -7.656 13.562 -5.73 1 98.69 50 ARG B N 1
ATOM 1878 C CA . ARG B 1 50 ? -7.301 14.031 -4.395 1 98.69 50 ARG B CA 1
ATOM 1879 C C . ARG B 1 50 ? -8.195 15.188 -3.963 1 98.69 50 ARG B C 1
ATOM 1881 O O . ARG B 1 50 ? -8.758 15.898 -4.801 1 98.69 50 ARG B O 1
ATOM 1888 N N . GLU B 1 51 ? -8.367 15.297 -2.721 1 98.69 51 GLU B N 1
ATOM 1889 C CA . GLU B 1 51 ? -8.883 16.516 -2.096 1 98.69 51 GLU B CA 1
ATOM 1890 C C . GLU B 1 51 ? -7.844 17.141 -1.173 1 98.69 51 GLU B C 1
ATOM 1892 O O . GLU B 1 51 ? -7.277 16.453 -0.312 1 98.69 51 GLU B O 1
ATOM 1897 N N . THR B 1 52 ? -7.547 18.344 -1.438 1 98.88 52 THR B N 1
ATOM 1898 C CA . THR B 1 52 ? -6.617 19.109 -0.61 1 98.88 52 THR B CA 1
ATOM 1899 C C . THR B 1 52 ? -7.336 20.234 0.118 1 98.88 52 THR B C 1
ATOM 1901 O O . THR B 1 52 ? -8.008 21.062 -0.51 1 98.88 52 THR B O 1
ATOM 1904 N N . TYR B 1 53 ? -7.223 20.297 1.442 1 98.88 53 TYR B N 1
ATOM 1905 C CA . TYR B 1 53 ? -7.906 21.297 2.24 1 98.88 53 TYR B CA 1
ATOM 1906 C C . TYR B 1 53 ? -6.91 22.109 3.068 1 98.88 53 TYR B C 1
ATOM 1908 O O . TYR B 1 53 ? -6 21.547 3.68 1 98.88 53 TYR B O 1
ATOM 1916 N N . TRP B 1 54 ? -7.109 23.375 3.098 1 98.88 54 TRP B N 1
ATOM 1917 C CA . TRP B 1 54 ? -6.473 24.203 4.113 1 98.88 54 TRP B CA 1
ATOM 1918 C C . TRP B 1 54 ? -7.051 23.922 5.496 1 98.88 54 TRP B C 1
ATOM 1920 O O . TRP B 1 54 ? -8.266 23.781 5.648 1 98.88 54 TRP B O 1
ATOM 1930 N N . ALA B 1 55 ? -6.195 23.812 6.477 1 98.88 55 ALA B N 1
ATOM 1931 C CA . ALA B 1 55 ? -6.59 23.922 7.879 1 98.88 55 ALA B CA 1
ATOM 1932 C C . ALA B 1 55 ? -6.449 25.344 8.383 1 98.88 55 ALA B C 1
ATOM 1934 O O . ALA B 1 55 ? -5.355 25.922 8.367 1 98.88 55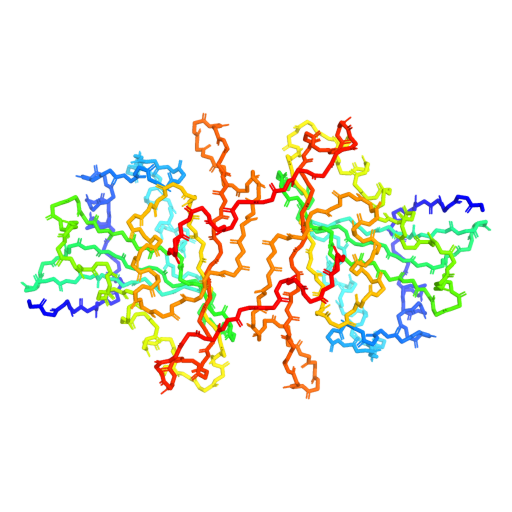 ALA B O 1
ATOM 1935 N N . GLU B 1 56 ? -7.555 25.938 8.883 1 98.5 56 GLU B N 1
ATOM 1936 C CA . GLU B 1 56 ? -7.547 27.344 9.266 1 98.5 56 GLU B CA 1
ATOM 1937 C C . GLU B 1 56 ? -7.945 27.531 10.727 1 98.5 56 GLU B C 1
ATOM 1939 O O . GLU B 1 56 ? -8.844 26.844 11.219 1 98.5 56 GLU B O 1
ATOM 1944 N N . LYS B 1 57 ? -7.215 28.328 11.398 1 97.62 57 LYS B N 1
ATOM 1945 C CA . LYS B 1 57 ? -7.543 28.797 12.742 1 97.62 57 LYS B CA 1
ATOM 1946 C C . LYS B 1 57 ? -7.895 30.281 12.734 1 97.62 57 LYS B C 1
ATOM 1948 O O . LYS B 1 57 ? -7.047 31.125 12.422 1 97.62 57 LYS B O 1
ATOM 1953 N N . HIS B 1 58 ? -9.094 30.672 13.047 1 94.69 58 HIS B N 1
ATOM 1954 C CA . HIS B 1 58 ? -9.562 32.062 13.055 1 94.69 58 HIS B CA 1
ATOM 1955 C C . HIS B 1 58 ? -9.266 32.75 11.727 1 94.69 58 HIS B C 1
ATOM 1957 O O . HIS B 1 58 ? -8.727 33.875 11.703 1 94.69 58 HIS B O 1
ATOM 1963 N N . GLY B 1 59 ? -9.43 31.969 10.641 1 93.38 59 GLY B N 1
ATOM 1964 C CA . GLY B 1 59 ? -9.289 32.531 9.305 1 93.38 59 GLY B CA 1
ATOM 1965 C C . GLY B 1 59 ? -7.867 32.5 8.789 1 93.38 59 GLY B C 1
ATOM 1966 O O . GLY B 1 59 ? -7.613 32.812 7.621 1 93.38 59 GLY B O 1
ATOM 1967 N N . GLU B 1 60 ? -6.992 32.125 9.648 1 96.5 60 GLU B N 1
ATOM 1968 C CA . GLU B 1 60 ? -5.594 32.031 9.242 1 96.5 60 GLU B CA 1
ATOM 1969 C C . GLU B 1 60 ? -5.238 30.609 8.82 1 96.5 60 GLU B C 1
ATOM 1971 O O . GLU B 1 60 ? -5.57 29.656 9.523 1 96.5 60 GLU B O 1
ATOM 1976 N N . LYS B 1 61 ? -4.562 30.516 7.711 1 98.31 61 LYS B N 1
ATOM 1977 C CA . LYS B 1 61 ? -4.102 29.203 7.246 1 98.31 61 LYS B CA 1
ATOM 1978 C C . LYS B 1 61 ? -2.91 28.719 8.062 1 98.31 61 LYS B C 1
ATOM 1980 O O . LYS B 1 61 ? -1.823 29.297 7.988 1 98.31 61 LYS B O 1
ATOM 1985 N N . VAL B 1 62 ? -3.143 27.672 8.797 1 98.44 62 VAL B N 1
ATOM 1986 C CA . VAL B 1 62 ? -2.084 27.203 9.688 1 98.44 62 VAL B CA 1
ATOM 1987 C C . VAL B 1 62 ? -1.537 25.859 9.18 1 98.44 62 VAL B C 1
ATOM 1989 O O . VAL B 1 62 ? -0.558 25.344 9.719 1 98.44 62 VAL B O 1
ATOM 1992 N N . GLY B 1 63 ? -2.146 25.25 8.141 1 98.69 63 GLY B N 1
ATOM 1993 C CA . GLY B 1 63 ? -1.702 23.969 7.598 1 98.69 63 GLY B CA 1
ATOM 1994 C C . GLY B 1 63 ? -2.564 23.484 6.449 1 98.69 63 GLY B C 1
ATOM 1995 O O . GLY B 1 63 ? -3.348 24.25 5.883 1 98.69 63 GLY B O 1
ATOM 1996 N N . LEU B 1 64 ? -2.336 22.234 6.129 1 98.44 64 LEU B N 1
ATOM 1997 C CA . LEU B 1 64 ? -2.996 21.609 4.988 1 98.44 64 LEU B CA 1
ATOM 1998 C C . LEU B 1 64 ? -3.156 20.109 5.203 1 98.44 64 LEU B C 1
ATOM 2000 O O . LEU B 1 64 ? -2.316 19.484 5.848 1 98.44 64 LEU B O 1
ATOM 2004 N N . VAL B 1 65 ? -4.301 19.531 4.711 1 98.81 65 VAL B N 1
ATOM 2005 C CA . VAL B 1 65 ? -4.441 18.078 4.645 1 98.81 65 VAL B CA 1
ATOM 2006 C C . VAL B 1 65 ? -4.691 17.656 3.203 1 98.81 65 VAL B C 1
ATOM 2008 O O . VAL B 1 65 ? -5.41 18.328 2.463 1 98.81 65 VAL B O 1
ATOM 2011 N N . ILE B 1 66 ? -4.117 16.594 2.816 1 98.88 66 ILE B N 1
ATOM 2012 C CA . ILE B 1 66 ? -4.316 16.031 1.489 1 98.88 66 ILE B CA 1
ATOM 2013 C C . ILE B 1 66 ? -4.875 14.617 1.615 1 98.88 66 ILE B C 1
ATOM 2015 O O . ILE B 1 66 ? -4.309 13.773 2.318 1 98.88 66 ILE B O 1
ATOM 2019 N N . ILE B 1 67 ? -6.035 14.383 1.03 1 98.94 67 ILE B N 1
ATOM 2020 C CA . ILE B 1 67 ? -6.672 13.07 0.933 1 98.94 67 ILE B CA 1
ATOM 2021 C C . ILE B 1 67 ? -6.473 12.508 -0.472 1 98.94 67 ILE B C 1
ATOM 2023 O O . ILE B 1 67 ? -6.859 13.133 -1.46 1 98.94 67 ILE B O 1
ATOM 2027 N N . GLY B 1 68 ? -5.836 11.398 -0.561 1 98.81 68 GLY B N 1
ATOM 2028 C CA . GLY B 1 68 ? -5.617 10.742 -1.841 1 98.81 68 GLY B CA 1
ATOM 2029 C C . GLY B 1 68 ? -6.621 9.641 -2.127 1 98.81 68 GLY B C 1
ATOM 2030 O O . GLY B 1 68 ? -7.262 9.125 -1.21 1 98.81 68 GLY B O 1
ATOM 2031 N N . ASP B 1 69 ? -6.711 9.266 -3.463 1 98.5 69 ASP B N 1
ATOM 2032 C CA . ASP B 1 69 ? -7.586 8.18 -3.898 1 98.5 69 ASP B CA 1
ATOM 2033 C C . ASP B 1 69 ? -9.008 8.383 -3.387 1 98.5 69 ASP B C 1
ATOM 2035 O O . ASP B 1 69 ? -9.617 7.461 -2.85 1 98.5 69 ASP B O 1
ATOM 2039 N N . PHE B 1 70 ? -9.438 9.594 -3.445 1 98.38 70 PHE B N 1
ATOM 2040 C CA . PHE B 1 70 ? -10.703 9.953 -2.812 1 98.38 70 PHE B CA 1
ATOM 2041 C C . PHE B 1 70 ? -11.859 9.211 -3.467 1 98.38 70 PHE B C 1
ATOM 2043 O O . PHE B 1 70 ? -12.852 8.891 -2.805 1 98.38 70 PHE B O 1
ATOM 2050 N N . SER B 1 71 ? -11.797 8.898 -4.738 1 98.31 71 SER B N 1
ATOM 2051 C CA . SER B 1 71 ? -12.875 8.219 -5.449 1 98.31 71 SER B CA 1
ATOM 2052 C C . SER B 1 71 ? -12.961 6.75 -5.059 1 98.31 71 SER B C 1
ATOM 2054 O O . SER B 1 71 ? -13.953 6.082 -5.348 1 98.31 71 SER B O 1
ATOM 2056 N N . ASP B 1 72 ? -11.961 6.234 -4.457 1 98.31 72 ASP B N 1
ATOM 2057 C CA . ASP B 1 72 ? -11.891 4.82 -4.109 1 98.31 72 ASP B CA 1
ATOM 2058 C C . ASP B 1 72 ? -12.703 4.527 -2.846 1 98.31 72 ASP B C 1
ATOM 2060 O O . ASP B 1 72 ? -13.078 5.445 -2.119 1 98.31 72 ASP B O 1
ATOM 2064 N N . THR B 1 73 ? -12.969 3.271 -2.584 1 98.62 73 THR B N 1
ATOM 2065 C CA . THR B 1 73 ? -13.602 2.812 -1.353 1 98.62 73 THR B CA 1
ATOM 2066 C C . THR B 1 73 ? -12.641 2.922 -0.174 1 98.62 73 THR B C 1
ATOM 2068 O O . THR B 1 73 ? -13.062 2.93 0.983 1 98.62 73 THR B O 1
ATOM 2071 N N . ILE B 1 74 ? -11.336 2.949 -0.475 1 98.81 74 ILE B N 1
ATOM 2072 C CA . ILE B 1 74 ? -10.289 3.031 0.537 1 98.81 74 ILE B CA 1
ATOM 2073 C C . ILE B 1 74 ? -9.398 4.238 0.259 1 98.81 74 ILE B C 1
ATOM 2075 O O . ILE B 1 74 ? -8.328 4.105 -0.332 1 98.81 74 ILE B O 1
ATOM 2079 N N . PRO B 1 75 ? -9.805 5.414 0.66 1 98.88 75 PRO B N 1
ATOM 2080 C CA . PRO B 1 75 ? -8.977 6.605 0.486 1 98.88 75 PRO B CA 1
ATOM 2081 C C . PRO B 1 75 ? -7.723 6.586 1.361 1 98.88 75 PRO B C 1
ATOM 2083 O O . PRO B 1 75 ? -7.629 5.781 2.293 1 98.88 75 PRO B O 1
ATOM 2086 N N . LEU B 1 76 ? -6.785 7.418 1 1 98.81 76 LEU B N 1
ATOM 2087 C CA . LEU B 1 76 ? -5.508 7.562 1.688 1 98.81 76 LEU B CA 1
ATOM 2088 C C . LEU B 1 76 ? -5.406 8.922 2.373 1 98.81 76 LEU B C 1
ATOM 2090 O O . LEU B 1 76 ? -5.547 9.961 1.725 1 98.81 76 LEU B O 1
ATOM 2094 N N . LEU B 1 77 ? -5.344 8.898 3.701 1 98.88 77 LEU B N 1
ATOM 2095 C CA . LEU B 1 77 ? -4.824 10.109 4.328 1 98.88 77 LEU B CA 1
ATOM 2096 C C . LEU B 1 77 ? -3.354 10.32 3.979 1 98.88 77 LEU B C 1
ATOM 2098 O O . LEU B 1 77 ? -2.473 9.711 4.598 1 98.88 77 LEU B O 1
ATOM 2102 N N . TYR B 1 78 ? -3.129 11.156 3.066 1 98.56 78 TYR B N 1
ATOM 2103 C CA . TYR B 1 78 ? -1.843 11.219 2.381 1 98.56 78 TYR B CA 1
ATOM 2104 C C . TYR B 1 78 ? -0.889 12.164 3.102 1 98.56 78 TYR B C 1
ATOM 2106 O O . TYR B 1 78 ? 0.302 11.867 3.234 1 98.56 78 TYR B O 1
ATOM 2114 N N . ASP B 1 79 ? -1.382 13.273 3.553 1 98.25 79 ASP B N 1
ATOM 2115 C CA . ASP B 1 79 ? -0.483 14.266 4.133 1 98.25 79 ASP B CA 1
ATOM 2116 C C . ASP B 1 79 ? -1.211 15.133 5.156 1 98.25 79 ASP B C 1
ATOM 2118 O O . ASP B 1 79 ? -2.367 15.508 4.949 1 98.25 79 ASP B O 1
ATOM 2122 N N . VAL B 1 80 ? -0.597 15.375 6.203 1 98.56 80 VAL B N 1
ATOM 2123 C CA . VAL B 1 80 ? -0.921 16.438 7.156 1 98.56 80 VAL B CA 1
ATOM 2124 C C . VAL B 1 80 ? 0.286 17.344 7.344 1 98.56 80 VAL B C 1
ATOM 2126 O O . VAL B 1 80 ? 1.341 16.906 7.809 1 98.56 80 VAL B O 1
ATOM 2129 N N . ARG B 1 81 ? 0.13 18.562 6.965 1 97.94 81 ARG B N 1
ATOM 2130 C CA . ARG B 1 81 ? 1.18 19.562 7.074 1 97.94 81 ARG B CA 1
ATOM 2131 C C . ARG B 1 81 ? 0.737 20.734 7.961 1 97.94 81 ARG B C 1
ATOM 2133 O O . ARG B 1 81 ? -0.201 21.453 7.625 1 97.94 81 ARG B O 1
ATOM 2140 N N . LEU B 1 82 ? 1.354 20.859 9.031 1 98.56 82 LEU B N 1
ATOM 2141 C CA . LEU B 1 82 ? 1.112 21.984 9.914 1 98.56 82 LEU B CA 1
ATOM 2142 C C . LEU B 1 82 ? 2.332 22.906 9.977 1 98.56 82 LEU B C 1
ATOM 2144 O O . LEU B 1 82 ? 3.463 22.438 10.094 1 98.56 82 LEU B O 1
ATOM 2148 N N . ALA B 1 83 ? 2.09 24.203 9.867 1 98.56 83 ALA B N 1
ATOM 2149 C CA . ALA B 1 83 ? 3.17 25.172 10.023 1 98.56 83 ALA B CA 1
ATOM 2150 C C . ALA B 1 83 ? 3.928 24.953 11.328 1 98.56 83 ALA B C 1
ATOM 2152 O O . ALA B 1 83 ? 3.342 24.516 12.328 1 98.56 83 ALA B O 1
ATOM 2153 N N . ASN B 1 84 ? 5.191 25.281 11.312 1 98.12 84 ASN B N 1
ATOM 2154 C CA . ASN B 1 84 ? 6.027 25.109 12.492 1 98.12 84 ASN B CA 1
ATOM 2155 C C . ASN B 1 84 ? 5.379 25.703 13.734 1 98.12 84 ASN B C 1
ATOM 2157 O O . ASN B 1 84 ? 5.316 25.062 14.781 1 98.12 84 ASN B O 1
ATOM 2161 N N . LYS B 1 85 ? 4.895 26.875 13.656 1 97.25 85 LYS B N 1
ATOM 2162 C CA . LYS B 1 85 ? 4.344 27.609 14.789 1 97.25 85 LYS B CA 1
ATOM 2163 C C . LYS B 1 85 ? 3.041 26.984 15.273 1 97.25 85 LYS B C 1
ATOM 2165 O O . LYS B 1 85 ? 2.553 27.312 16.359 1 97.25 85 LYS B O 1
ATOM 2170 N N . ALA B 1 86 ? 2.41 26.156 14.43 1 97.75 86 ALA B N 1
ATOM 2171 C CA . ALA B 1 86 ? 1.107 25.578 14.75 1 97.75 86 ALA B CA 1
ATOM 2172 C C . ALA B 1 86 ? 1.257 24.172 15.344 1 97.75 86 ALA B C 1
ATOM 2174 O O . ALA B 1 86 ? 0.27 23.547 15.742 1 97.75 86 ALA B O 1
ATOM 2175 N N . ARG B 1 87 ? 2.439 23.641 15.453 1 97.38 87 ARG B N 1
ATOM 2176 C CA . ARG B 1 87 ? 2.684 22.281 15.922 1 97.38 87 ARG B CA 1
ATOM 2177 C C . ARG B 1 87 ? 2.676 22.234 17.438 1 97.38 87 ARG B C 1
ATOM 2179 O O . ARG B 1 87 ? 2.912 23.234 18.109 1 97.38 87 ARG B O 1
ATOM 2186 N N . GLY B 1 88 ? 2.338 21.016 17.938 1 96 88 GLY B N 1
ATOM 2187 C CA . GLY B 1 88 ? 2.334 20.828 19.375 1 96 88 GLY B CA 1
ATOM 2188 C C . GLY B 1 88 ? 1.139 21.453 20.062 1 96 88 GLY B C 1
ATOM 2189 O O . GLY B 1 88 ? 1.156 21.672 21.281 1 96 88 GLY B O 1
ATOM 2190 N N . LYS B 1 89 ? 0.098 21.781 19.344 1 96.38 89 LYS B N 1
ATOM 2191 C CA . LYS B 1 89 ? -1.044 22.5 19.891 1 96.38 89 LYS B CA 1
ATOM 2192 C C . LYS B 1 89 ? -2.324 21.688 19.781 1 96.38 89 LYS B C 1
ATOM 2194 O O . LYS B 1 89 ? -3.424 22.203 19.969 1 96.38 89 LYS B O 1
ATOM 2199 N N . GLY B 1 90 ? -2.207 20.438 19.344 1 97.31 90 GLY B N 1
ATOM 2200 C CA . GLY B 1 90 ? -3.373 19.578 19.234 1 97.31 90 GLY B CA 1
ATOM 2201 C C . GLY B 1 90 ? -4.035 19.656 17.875 1 97.31 90 GLY B C 1
ATOM 2202 O O . GLY B 1 90 ? -5.027 18.969 17.625 1 97.31 90 GLY B O 1
ATOM 2203 N N . TYR B 1 91 ? -3.518 20.438 16.938 1 98.5 91 TYR B N 1
ATOM 2204 C CA . TYR B 1 91 ? -4.141 20.641 15.641 1 98.5 91 TYR B CA 1
ATOM 2205 C C . TYR B 1 91 ? -4.008 19.406 14.766 1 98.5 91 TYR B C 1
ATOM 2207 O O . TYR B 1 91 ? -4.855 19.141 13.906 1 98.5 91 TYR B O 1
ATOM 2215 N N . GLY B 1 92 ? -2.977 18.609 14.977 1 98.62 92 GLY B N 1
ATOM 2216 C CA . GLY B 1 92 ? -2.838 17.359 14.242 1 98.62 92 GLY B CA 1
ATOM 2217 C C . GLY B 1 92 ? -4.023 16.422 14.422 1 98.62 92 GLY B C 1
ATOM 2218 O O . GLY B 1 92 ? -4.57 15.922 13.438 1 98.62 92 GLY B O 1
ATOM 2219 N N . GLU B 1 93 ? -4.414 16.25 15.664 1 98.75 93 GLU B N 1
ATOM 2220 C CA . GLU B 1 93 ? -5.559 15.398 15.953 1 98.75 93 GLU B CA 1
ATOM 2221 C C . GLU B 1 93 ? -6.84 15.961 15.344 1 98.75 93 GLU B C 1
ATOM 2223 O O . GLU B 1 93 ? -7.676 15.203 14.844 1 98.75 93 GLU B O 1
ATOM 2228 N N . GLN B 1 94 ? -6.984 17.266 15.406 1 98.81 94 GLN B N 1
ATOM 2229 C CA . GLN B 1 94 ? -8.156 17.875 14.789 1 98.81 94 GLN B CA 1
ATOM 2230 C C . GLN B 1 94 ? -8.188 17.609 13.281 1 98.81 94 GLN B C 1
ATOM 2232 O O . GLN B 1 94 ? -9.242 17.312 12.727 1 98.81 94 GLN B O 1
ATOM 2237 N N . CYS B 1 95 ? -7.066 17.703 12.609 1 98.88 95 CYS B N 1
ATOM 2238 C CA . CYS B 1 95 ? -6.965 17.453 11.172 1 98.88 95 CYS B CA 1
ATOM 2239 C C . CYS B 1 95 ? -7.359 16.016 10.852 1 98.88 95 CYS B C 1
ATOM 2241 O O . CYS B 1 95 ? -8.211 15.773 9.992 1 98.88 95 CYS B O 1
ATOM 2243 N N . VAL B 1 96 ? -6.781 15.062 11.539 1 98.94 96 VAL B N 1
ATOM 2244 C CA . VAL B 1 96 ? -6.996 13.648 11.25 1 98.94 96 VAL B CA 1
ATOM 2245 C C . VAL B 1 96 ? -8.445 13.281 11.539 1 98.94 96 VAL B C 1
ATOM 2247 O O . VAL B 1 96 ? -9.086 12.586 10.742 1 98.94 96 VAL B O 1
ATOM 2250 N N . ASN B 1 97 ? -8.961 13.703 12.664 1 98.81 97 ASN B N 1
ATOM 2251 C CA . ASN B 1 97 ? -10.367 13.461 12.977 1 98.81 97 ASN B CA 1
ATOM 2252 C C . ASN B 1 97 ? -11.289 14.055 11.914 1 98.81 97 ASN B C 1
ATOM 2254 O O . ASN B 1 97 ? -12.258 13.422 11.5 1 98.81 97 ASN B O 1
ATOM 2258 N N . TRP B 1 98 ? -11.023 15.242 11.539 1 98.88 98 TRP B N 1
ATOM 2259 C CA . TRP B 1 98 ? -11.836 15.875 10.508 1 98.88 98 TRP B CA 1
ATOM 2260 C C . TRP B 1 98 ? -11.805 15.062 9.219 1 98.88 98 TRP B C 1
ATOM 2262 O O . TRP B 1 98 ? -12.844 14.836 8.594 1 98.88 98 TRP B O 1
ATOM 2272 N N . VAL B 1 99 ? -10.617 14.656 8.766 1 98.94 99 VAL B N 1
ATOM 2273 C CA . VAL B 1 99 ? -10.453 13.883 7.539 1 98.94 99 VAL B CA 1
ATOM 2274 C C . VAL B 1 99 ? -11.273 12.594 7.625 1 98.94 99 VAL B C 1
ATOM 2276 O O . VAL B 1 99 ? -12 12.258 6.691 1 98.94 99 VAL B O 1
ATOM 2279 N N . ALA B 1 100 ? -11.133 11.867 8.727 1 98.94 100 ALA B N 1
ATOM 2280 C CA . ALA B 1 100 ? -11.891 10.633 8.898 1 98.94 100 ALA B CA 1
ATOM 2281 C C . ALA B 1 100 ? -13.391 10.891 8.781 1 98.94 100 ALA B C 1
ATOM 2283 O O . ALA B 1 100 ? -14.094 10.188 8.047 1 98.94 100 ALA B O 1
ATOM 2284 N N . ASN B 1 101 ? -13.859 11.898 9.5 1 98.88 101 ASN B N 1
ATOM 2285 C CA . ASN B 1 101 ? -15.273 12.258 9.445 1 98.88 101 ASN B CA 1
ATOM 2286 C C . ASN B 1 101 ? -15.695 12.625 8.023 1 98.88 101 ASN B C 1
ATOM 2288 O O . ASN B 1 101 ? -16.75 12.195 7.559 1 98.88 101 ASN B O 1
ATOM 2292 N N . HIS B 1 102 ? -14.883 13.445 7.402 1 98.88 102 HIS B N 1
ATOM 2293 C CA . HIS B 1 102 ? -15.172 13.914 6.055 1 98.88 102 HIS B CA 1
ATOM 2294 C C . HIS B 1 102 ? -15.281 12.742 5.078 1 98.88 102 HIS B C 1
ATOM 2296 O O . HIS B 1 102 ? -16.25 12.648 4.316 1 98.88 102 HIS B O 1
ATOM 2302 N N . ILE B 1 103 ? -14.336 11.812 5.109 1 98.88 103 ILE B N 1
ATOM 2303 C CA . ILE B 1 103 ? -14.297 10.68 4.191 1 98.88 103 ILE B CA 1
ATOM 2304 C C . ILE B 1 103 ? -15.5 9.766 4.441 1 98.88 103 ILE B C 1
ATOM 2306 O O . ILE B 1 103 ? -16.281 9.492 3.529 1 98.88 103 ILE B O 1
ATOM 2310 N N . PHE B 1 104 ? -15.727 9.305 5.629 1 98.88 104 PHE B N 1
ATOM 2311 C CA . PHE B 1 104 ? -16.734 8.297 5.926 1 98.88 104 PHE B CA 1
ATOM 2312 C C . PHE B 1 104 ? -18.141 8.867 5.789 1 98.88 104 PHE B C 1
ATOM 2314 O O . PHE B 1 104 ? -19.078 8.148 5.461 1 98.88 104 PHE B O 1
ATOM 2321 N N . SER B 1 105 ? -18.281 10.164 6 1 98.69 105 SER B N 1
ATOM 2322 C CA . SER B 1 105 ? -19.594 10.781 5.863 1 98.69 105 SER B CA 1
ATOM 2323 C C . SER B 1 105 ? -19.922 11.062 4.398 1 98.69 105 SER B C 1
ATOM 2325 O O . SER B 1 105 ? -21.078 11.305 4.051 1 98.69 105 SER B O 1
ATOM 2327 N N . SER B 1 106 ? -18.969 11.133 3.561 1 98.25 106 SER B N 1
ATOM 2328 C CA . SER B 1 106 ? -19.172 11.523 2.168 1 98.25 106 SER B CA 1
ATOM 2329 C C . SER B 1 106 ? -19.953 10.461 1.407 1 98.25 106 SER B C 1
ATOM 2331 O O . SER B 1 106 ? -20.625 10.773 0.42 1 98.25 106 SER B O 1
ATOM 2333 N N . SER B 1 107 ? -19.766 9.18 1.792 1 98.12 107 SER B N 1
ATOM 2334 C CA . SER B 1 107 ? -20.438 8.07 1.109 1 98.12 107 SER B CA 1
ATOM 2335 C C . SER B 1 107 ? -20.422 6.805 1.957 1 98.12 107 SER B C 1
ATOM 2337 O O . SER B 1 107 ? -19.422 6.523 2.639 1 98.12 107 SER B O 1
ATOM 2339 N N . LYS B 1 108 ? -21.391 6.008 1.797 1 97.62 108 LYS B N 1
ATOM 2340 C CA . LYS B 1 108 ? -21.453 4.719 2.482 1 97.62 108 LYS B CA 1
ATOM 2341 C C . LYS B 1 108 ? -20.484 3.719 1.863 1 97.62 108 LYS B C 1
ATOM 2343 O O . LYS B 1 108 ? -20.203 2.674 2.453 1 97.62 108 LYS B O 1
ATOM 2348 N N . SER B 1 109 ? -20 4 0.715 1 98 109 SER B N 1
ATOM 2349 C CA . SER B 1 109 ? -19.109 3.09 0.003 1 98 109 SER B CA 1
ATOM 2350 C C . SER B 1 109 ? -17.688 3.154 0.559 1 98 109 SER B C 1
ATOM 2352 O O . SER B 1 109 ? -16.859 2.287 0.268 1 98 109 SER B O 1
ATOM 2354 N N . LYS B 1 110 ? -17.406 4.219 1.345 1 98.81 110 LYS B N 1
ATOM 2355 C CA . LYS B 1 110 ? -16.094 4.312 1.982 1 98.81 110 LYS B CA 1
ATOM 2356 C C . LYS B 1 110 ? -15.969 3.32 3.135 1 98.81 110 LYS B C 1
ATOM 2358 O O . LYS B 1 110 ? -16.656 3.447 4.148 1 98.81 110 LYS B O 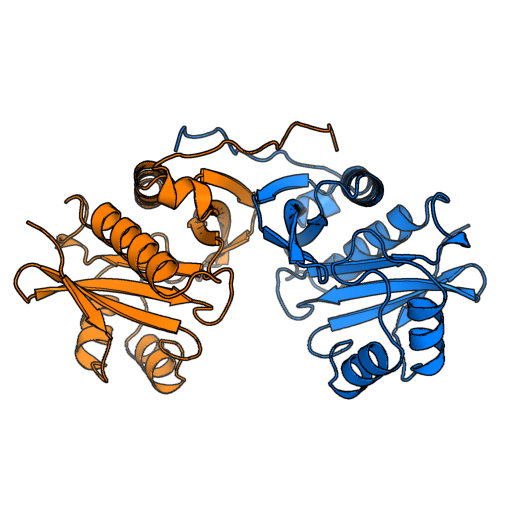1
ATOM 2363 N N . ILE B 1 111 ? -15.023 2.361 3.113 1 98.81 111 ILE B N 1
ATOM 2364 C CA . ILE B 1 111 ? -15.047 1.266 4.078 1 98.81 111 ILE B CA 1
ATOM 2365 C C . ILE B 1 111 ? -13.82 1.344 4.984 1 98.81 111 ILE B C 1
ATOM 2367 O O . ILE B 1 111 ? -13.781 0.708 6.039 1 98.81 111 ILE B O 1
ATOM 2371 N N . ARG B 1 112 ? -12.836 2.059 4.555 1 98.81 112 ARG B N 1
ATOM 2372 C CA . ARG B 1 112 ? -11.539 2.068 5.234 1 98.81 112 ARG B CA 1
ATOM 2373 C C . ARG B 1 112 ? -10.711 3.273 4.812 1 98.81 112 ARG B C 1
ATOM 2375 O O . ARG B 1 112 ? -10.836 3.76 3.688 1 98.81 112 ARG B O 1
ATOM 2382 N N . ILE B 1 113 ? -9.922 3.857 5.734 1 98.94 113 ILE B N 1
ATOM 2383 C CA . ILE B 1 113 ? -8.914 4.867 5.441 1 98.94 113 ILE B CA 1
ATOM 2384 C C . ILE B 1 113 ? -7.531 4.34 5.82 1 98.94 113 ILE B C 1
ATOM 2386 O O . ILE B 1 113 ? -7.363 3.721 6.871 1 98.94 113 ILE B O 1
ATOM 2390 N N . GLU B 1 114 ? -6.566 4.535 4.961 1 98.94 114 GLU B N 1
ATOM 2391 C CA . GLU B 1 114 ? -5.188 4.137 5.234 1 98.94 114 GLU B CA 1
ATOM 2392 C C . GLU B 1 114 ? -4.273 5.352 5.348 1 98.94 114 GLU B C 1
ATOM 2394 O O . GLU B 1 114 ? -4.539 6.395 4.742 1 98.94 114 GLU B O 1
ATOM 2399 N N . SER B 1 115 ? -3.256 5.227 6.078 1 98.88 115 SER B N 1
ATOM 2400 C CA . SER B 1 115 ? -2.223 6.25 6.203 1 98.88 115 SER B CA 1
ATOM 2401 C C . SER B 1 115 ? -0.861 5.625 6.492 1 98.88 115 SER B C 1
ATOM 2403 O O . SER B 1 115 ? -0.773 4.609 7.184 1 98.88 115 SER B O 1
ATOM 2405 N N . TYR B 1 116 ? 0.155 6.219 5.988 1 98.75 116 TYR B N 1
ATOM 2406 C CA . TYR B 1 116 ? 1.544 5.801 6.133 1 98.75 116 TYR B CA 1
ATOM 2407 C C . TYR B 1 116 ? 2.4 6.934 6.688 1 98.75 116 TYR B C 1
ATOM 2409 O O . TYR B 1 116 ? 2.23 8.094 6.301 1 98.75 116 TYR B O 1
ATOM 2417 N N . THR B 1 117 ? 3.254 6.652 7.574 1 98.69 117 THR B N 1
ATOM 2418 C CA . THR B 1 117 ? 4.18 7.652 8.086 1 98.69 117 THR B CA 1
ATOM 2419 C C . THR B 1 117 ? 5.535 7.027 8.406 1 98.69 117 THR B C 1
ATOM 2421 O O . THR B 1 117 ? 5.629 5.812 8.602 1 98.69 117 THR B O 1
ATOM 2424 N N . ARG B 1 118 ? 6.531 7.832 8.383 1 98.69 118 ARG B N 1
ATOM 2425 C CA . ARG B 1 118 ? 7.871 7.375 8.742 1 98.69 118 ARG B CA 1
ATOM 2426 C C . ARG B 1 118 ? 7.898 6.832 10.172 1 98.69 118 ARG B C 1
ATOM 2428 O O . ARG B 1 118 ? 7.234 7.371 11.055 1 98.69 118 ARG B O 1
ATOM 2435 N N . CYS B 1 119 ? 8.734 5.879 10.422 1 98.5 119 CYS B N 1
ATOM 2436 C CA . CYS B 1 119 ? 8.727 5.16 11.695 1 98.5 119 CYS B CA 1
ATOM 2437 C C . CYS B 1 119 ? 9.125 6.074 12.844 1 98.5 119 CYS B C 1
ATOM 2439 O O . CYS B 1 119 ? 8.703 5.871 13.984 1 98.5 119 CYS B O 1
ATOM 2441 N N . ASP B 1 120 ? 9.945 7.066 12.602 1 98.25 120 ASP B N 1
ATOM 2442 C CA . ASP B 1 120 ? 10.43 7.941 13.656 1 98.25 120 ASP B CA 1
ATOM 2443 C C . ASP B 1 120 ? 9.594 9.219 13.742 1 98.25 120 ASP B C 1
ATOM 2445 O O . ASP B 1 120 ? 9.945 10.148 14.469 1 98.25 120 ASP B O 1
ATOM 2449 N N . ASN B 1 121 ? 8.562 9.375 12.969 1 98.25 121 ASN B N 1
ATOM 2450 C CA . ASN B 1 121 ? 7.605 10.469 13.125 1 98.25 121 ASN B CA 1
ATOM 2451 C C . ASN B 1 121 ? 6.637 10.203 14.273 1 98.25 121 ASN B C 1
ATOM 2453 O O . ASN B 1 121 ? 5.441 10.016 14.055 1 98.25 121 ASN B O 1
ATOM 2457 N N . TYR B 1 122 ? 7.164 10.242 15.453 1 98.31 122 TYR B N 1
ATOM 2458 C CA . TYR B 1 122 ? 6.422 9.852 16.641 1 98.31 122 TYR B CA 1
ATOM 2459 C C . TYR B 1 122 ? 5.215 10.758 16.859 1 98.31 122 TYR B C 1
ATOM 2461 O O . TYR B 1 122 ? 4.18 10.312 17.359 1 98.31 122 TYR B O 1
ATOM 2469 N N . ALA B 1 123 ? 5.332 12.016 16.516 1 98.12 123 ALA B N 1
ATOM 2470 C CA . ALA B 1 123 ? 4.219 12.953 16.672 1 98.12 123 ALA B CA 1
ATOM 2471 C C . ALA B 1 123 ? 3.018 12.516 15.836 1 98.12 123 ALA B C 1
ATOM 2473 O O . ALA B 1 123 ? 1.894 12.453 16.344 1 98.12 123 ALA B O 1
ATOM 2474 N N . MET B 1 124 ? 3.217 12.172 14.578 1 98.56 124 MET B N 1
ATOM 2475 C CA . MET B 1 124 ? 2.131 11.727 13.711 1 98.56 124 MET B CA 1
ATOM 2476 C C . MET B 1 124 ? 1.598 10.367 14.156 1 98.56 124 MET B C 1
ATOM 2478 O O . MET B 1 124 ? 0.39 10.133 14.117 1 98.56 124 MET B O 1
ATOM 2482 N N . ARG B 1 125 ? 2.5 9.492 14.5 1 98.75 125 ARG B N 1
ATOM 2483 C CA . ARG B 1 125 ? 2.076 8.188 15.008 1 98.75 125 ARG B CA 1
ATOM 2484 C C . ARG B 1 125 ? 1.119 8.352 16.188 1 98.75 125 ARG B C 1
ATOM 2486 O O . ARG B 1 125 ? 0.087 7.676 16.25 1 98.75 125 ARG B O 1
ATOM 2493 N N . LYS B 1 126 ? 1.459 9.203 17.141 1 98.56 126 LYS B N 1
ATOM 2494 C CA . LYS B 1 126 ? 0.61 9.461 18.297 1 98.56 126 LYS B CA 1
ATOM 2495 C C . LYS B 1 126 ? -0.736 10.039 17.875 1 98.56 126 LYS B C 1
ATOM 2497 O O . LYS B 1 126 ? -1.779 9.656 18.406 1 98.56 126 LYS B O 1
ATOM 2502 N N . VAL B 1 127 ? -0.724 10.977 16.969 1 98.75 127 VAL B N 1
ATOM 2503 C CA . VAL B 1 127 ? -1.942 11.602 16.453 1 98.75 127 VAL B CA 1
ATOM 2504 C C . VAL B 1 127 ? -2.867 10.531 15.883 1 98.75 127 VAL B C 1
ATOM 2506 O O . VAL B 1 127 ? -4.051 10.477 16.219 1 98.75 127 VAL B O 1
ATOM 2509 N N . LEU B 1 128 ? -2.365 9.672 15.008 1 98.81 128 LEU B N 1
ATOM 2510 C CA . LEU B 1 128 ? -3.172 8.625 14.383 1 98.81 128 LEU B CA 1
ATOM 2511 C C . LEU B 1 128 ? -3.75 7.688 15.438 1 98.81 128 LEU B C 1
ATOM 2513 O O . LEU B 1 128 ? -4.938 7.355 15.398 1 98.81 128 LEU B O 1
ATOM 2517 N N . TYR B 1 129 ? -2.891 7.324 16.328 1 98.56 129 TYR B N 1
ATOM 2518 C CA . TYR B 1 129 ? -3.316 6.465 17.422 1 98.56 129 TYR B CA 1
ATOM 2519 C C . TYR B 1 129 ? -4.445 7.113 18.219 1 98.56 129 TYR B C 1
ATOM 2521 O O . TYR B 1 129 ? -5.465 6.473 18.484 1 98.56 129 TYR B O 1
ATOM 2529 N N . ASN B 1 130 ? -4.293 8.328 18.578 1 98.31 130 ASN B N 1
ATOM 2530 C CA . ASN B 1 130 ? -5.281 9.047 19.375 1 98.31 130 ASN B CA 1
ATOM 2531 C C . ASN B 1 130 ? -6.586 9.234 18.609 1 98.31 130 ASN B C 1
ATOM 2533 O O . ASN B 1 130 ? -7.645 9.422 19.203 1 98.31 130 ASN B O 1
ATOM 2537 N N . CYS B 1 131 ? -6.547 9.195 17.344 1 98.62 131 CYS B N 1
ATOM 2538 C CA . CYS B 1 131 ? -7.727 9.344 16.5 1 98.62 131 CYS B CA 1
ATOM 2539 C C . CYS B 1 131 ? -8.312 7.988 16.141 1 98.62 131 CYS B C 1
ATOM 2541 O O . CYS B 1 131 ? -9.062 7.867 15.172 1 98.62 131 CYS B O 1
ATOM 2543 N N . ASN B 1 132 ? -7.906 6.883 16.766 1 98.38 132 ASN B N 1
ATOM 2544 C CA . ASN B 1 132 ? -8.461 5.535 16.703 1 98.38 132 ASN B CA 1
ATOM 2545 C C . ASN B 1 132 ? -8.023 4.805 15.438 1 98.38 132 ASN B C 1
ATOM 2547 O O . ASN B 1 132 ? -8.672 3.846 15.016 1 98.38 132 ASN B O 1
ATOM 2551 N N . PHE B 1 133 ? -7.031 5.316 14.797 1 98.88 133 PHE B N 1
ATOM 2552 C CA . PHE B 1 133 ? -6.391 4.484 13.781 1 98.88 133 PHE B CA 1
ATOM 2553 C C . PHE B 1 133 ? -5.625 3.338 14.43 1 98.88 133 PHE B C 1
ATOM 2555 O O . PHE B 1 133 ? -4.969 3.523 15.453 1 98.88 133 PHE B O 1
ATOM 2562 N N . GLN B 1 134 ? -5.758 2.217 13.859 1 98.75 134 GLN B N 1
ATOM 2563 C CA . GLN B 1 134 ? -5.027 1.04 14.32 1 98.75 134 GLN B CA 1
ATOM 2564 C C . GLN B 1 134 ? -3.695 0.899 13.594 1 98.75 134 GLN B C 1
ATOM 2566 O O . GLN B 1 134 ? -3.629 1.061 12.375 1 98.75 134 GLN B O 1
ATOM 2571 N N . LYS B 1 135 ? -2.592 0.723 14.398 1 98.75 135 LYS B N 1
ATOM 2572 C CA . LYS B 1 135 ? -1.306 0.359 13.812 1 98.75 135 LYS B CA 1
ATOM 2573 C C . LYS B 1 135 ? -1.364 -1.026 13.18 1 98.75 135 LYS B C 1
ATOM 2575 O O . LYS B 1 135 ? -1.504 -2.031 13.875 1 98.75 135 LYS B O 1
ATOM 2580 N N . GLU B 1 136 ? -1.202 -1.055 11.836 1 98.75 136 GLU B N 1
ATOM 2581 C CA . GLU B 1 136 ? -1.521 -2.303 11.148 1 98.75 136 GLU B CA 1
ATOM 2582 C C . GLU B 1 136 ? -0.276 -2.92 10.523 1 98.75 136 GLU B C 1
ATOM 2584 O O . GLU B 1 136 ? -0.319 -4.047 10.023 1 98.75 136 GLU B O 1
ATOM 2589 N N . GLY B 1 137 ? 0.818 -2.182 10.469 1 98.69 137 GLY B N 1
ATOM 2590 C CA . GLY B 1 137 ? 1.982 -2.773 9.836 1 98.69 137 GLY B CA 1
ATOM 2591 C C . GLY B 1 137 ? 3.258 -1.984 10.07 1 98.69 137 GLY B C 1
ATOM 2592 O O . GLY B 1 137 ? 3.209 -0.825 10.484 1 98.69 137 GLY B O 1
ATOM 2593 N N . TYR B 1 138 ? 4.352 -2.525 9.875 1 98.75 138 TYR B N 1
ATOM 2594 C CA . TYR B 1 138 ? 5.727 -2.035 9.891 1 98.75 138 TYR B CA 1
ATOM 2595 C C . TYR B 1 138 ? 6.488 -2.498 8.664 1 98.75 138 TYR B C 1
ATOM 2597 O O . TYR B 1 138 ? 6.891 -3.66 8.57 1 98.75 138 TYR B O 1
ATOM 2605 N N . LEU B 1 139 ? 6.707 -1.664 7.707 1 98.88 139 LEU B N 1
ATOM 2606 C CA . LEU B 1 139 ? 7.344 -1.993 6.438 1 98.88 139 LEU B CA 1
ATOM 2607 C C . LEU B 1 139 ? 8.82 -1.614 6.453 1 98.88 139 LEU B C 1
ATOM 2609 O O . LEU B 1 139 ? 9.164 -0.43 6.414 1 98.88 139 LEU B O 1
ATOM 2613 N N . ARG B 1 140 ? 9.695 -2.613 6.461 1 98.88 140 ARG B N 1
ATOM 2614 C CA . ARG B 1 140 ? 11.133 -2.377 6.523 1 98.88 140 ARG B CA 1
ATOM 2615 C C . ARG B 1 140 ? 11.641 -1.746 5.234 1 98.88 140 ARG B C 1
ATOM 2617 O O . ARG B 1 140 ? 11.25 -2.156 4.141 1 98.88 140 ARG B O 1
ATOM 2624 N N . LYS B 1 141 ? 12.477 -0.694 5.391 1 98.69 141 LYS B N 1
ATOM 2625 C CA . LYS B 1 141 ? 13.18 -0.062 4.277 1 98.69 141 LYS B CA 1
ATOM 2626 C C . LYS B 1 141 ? 12.211 0.337 3.168 1 98.69 141 LYS B C 1
ATOM 2628 O O . LYS B 1 141 ? 12.453 0.048 1.994 1 98.69 141 LYS B O 1
ATOM 2633 N N . SER B 1 142 ? 11.125 1.018 3.547 1 98.75 142 SER B N 1
ATOM 2634 C CA . SER B 1 142 ? 10.086 1.325 2.57 1 98.75 142 SER B CA 1
ATOM 2635 C C . SER B 1 142 ? 9.875 2.83 2.449 1 98.75 142 SER B C 1
ATOM 2637 O O . SER B 1 142 ? 9.016 3.279 1.684 1 98.75 142 SER B O 1
ATOM 2639 N N . TRP B 1 143 ? 10.602 3.629 3.182 1 98.56 143 TRP B N 1
ATOM 2640 C CA . TRP B 1 143 ? 10.484 5.082 3.133 1 98.56 143 TRP B CA 1
ATOM 2641 C C . TRP B 1 143 ? 11.773 5.711 2.615 1 98.56 143 TRP B C 1
ATOM 2643 O O . TRP B 1 143 ? 12.711 5.957 3.387 1 98.56 143 TRP B O 1
ATOM 2653 N N . GLU B 1 144 ? 11.766 6.059 1.365 1 98.12 144 GLU B N 1
ATOM 2654 C CA . GLU B 1 144 ? 12.945 6.641 0.738 1 98.12 144 GLU B CA 1
ATOM 2655 C C . GLU B 1 144 ? 12.984 8.156 0.928 1 98.12 144 GLU B C 1
ATOM 2657 O O . GLU B 1 144 ? 12 8.844 0.637 1 98.12 144 GLU B O 1
ATOM 2662 N N . ASN B 1 145 ? 14.07 8.648 1.312 1 97.81 145 ASN B N 1
ATOM 2663 C CA . ASN B 1 145 ? 14.273 10.086 1.506 1 97.81 145 ASN B CA 1
ATOM 2664 C C . ASN B 1 145 ? 15.094 10.695 0.376 1 97.81 145 ASN B C 1
ATOM 2666 O O . ASN B 1 145 ? 15.875 9.992 -0.276 1 97.81 145 ASN B O 1
ATOM 2670 N N . ASP B 1 146 ? 14.914 11.938 0.164 1 95.38 146 ASP B N 1
ATOM 2671 C CA . ASP B 1 146 ? 15.617 12.625 -0.919 1 95.38 146 ASP B CA 1
ATOM 2672 C C . ASP B 1 146 ? 17.125 12.594 -0.709 1 95.38 146 ASP B C 1
ATOM 2674 O O . ASP B 1 146 ? 17.891 12.711 -1.666 1 95.38 146 ASP B O 1
ATOM 2678 N N . ASP B 1 147 ? 17.547 12.523 0.574 1 95.5 147 ASP B N 1
ATOM 2679 C CA . ASP B 1 147 ? 18.984 12.469 0.848 1 95.5 147 ASP B CA 1
ATOM 2680 C C . ASP B 1 147 ? 19.516 11.047 0.706 1 95.5 147 ASP B C 1
ATOM 2682 O O . ASP B 1 147 ? 20.594 10.734 1.201 1 95.5 147 ASP B O 1
ATOM 2686 N N . CYS B 1 148 ? 18.75 10.148 0.21 1 95.88 148 CYS B N 1
ATOM 2687 C CA . CYS B 1 148 ? 19.109 8.781 -0.178 1 95.88 148 CYS B CA 1
ATOM 2688 C C . CYS B 1 148 ? 19.094 7.852 1.027 1 95.88 148 CYS B C 1
ATOM 2690 O O . CYS B 1 148 ? 19.406 6.664 0.902 1 95.88 148 CYS B O 1
ATOM 2692 N N . THR B 1 149 ? 18.828 8.391 2.18 1 97.69 149 THR B N 1
ATOM 2693 C CA . THR B 1 149 ? 18.609 7.484 3.301 1 97.69 149 THR B CA 1
ATOM 2694 C C . THR B 1 149 ? 17.266 6.785 3.172 1 97.69 149 THR B C 1
ATOM 2696 O O . THR B 1 149 ? 16.391 7.25 2.443 1 97.69 149 THR B O 1
ATOM 2699 N N . ILE B 1 150 ? 17.188 5.637 3.787 1 98.25 150 ILE B N 1
ATOM 2700 C CA . ILE B 1 150 ? 15.969 4.84 3.746 1 98.25 150 ILE B CA 1
ATOM 2701 C C . ILE B 1 150 ? 15.508 4.527 5.168 1 98.25 150 ILE B C 1
ATOM 2703 O O . ILE B 1 150 ? 16.281 4.016 5.98 1 98.25 150 ILE B O 1
ATOM 2707 N N . ASP B 1 151 ? 14.297 4.863 5.48 1 98.5 151 ASP B N 1
ATOM 2708 C CA . ASP B 1 151 ? 13.695 4.555 6.773 1 98.5 151 ASP B CA 1
ATOM 2709 C C . ASP B 1 151 ? 12.586 3.512 6.629 1 98.5 151 ASP B C 1
ATOM 2711 O O . ASP B 1 151 ? 12.336 3.018 5.527 1 98.5 151 ASP B O 1
ATOM 2715 N N . ASP B 1 152 ? 12.086 3.082 7.754 1 98.75 152 ASP B N 1
ATOM 2716 C CA . ASP B 1 152 ? 10.938 2.186 7.762 1 98.75 152 ASP B CA 1
ATOM 2717 C C . ASP B 1 152 ? 9.625 2.973 7.797 1 98.75 152 ASP B C 1
ATOM 2719 O O . ASP B 1 152 ? 9.625 4.172 8.078 1 98.75 152 ASP B O 1
ATOM 2723 N N . THR B 1 153 ? 8.547 2.324 7.418 1 98.81 153 THR B N 1
ATOM 2724 C CA . THR B 1 153 ? 7.215 2.914 7.375 1 98.81 153 THR B CA 1
ATOM 2725 C C . THR B 1 153 ? 6.289 2.236 8.383 1 98.81 153 THR B C 1
ATOM 2727 O O . THR B 1 153 ? 6.301 1.011 8.516 1 98.81 153 THR B O 1
ATOM 2730 N N . ILE B 1 154 ? 5.523 3.01 9.102 1 98.88 154 ILE B N 1
ATOM 2731 C CA . ILE B 1 154 ? 4.422 2.473 9.891 1 98.88 154 ILE B CA 1
ATOM 2732 C C . ILE B 1 154 ? 3.113 2.629 9.117 1 98.88 154 ILE B C 1
ATOM 2734 O O . ILE B 1 154 ? 2.855 3.682 8.523 1 98.88 154 ILE B O 1
ATOM 2738 N N . VAL B 1 155 ? 2.312 1.593 9.125 1 98.88 155 VAL B N 1
ATOM 2739 C CA . VAL B 1 155 ? 1.024 1.574 8.438 1 98.88 155 VAL B CA 1
ATOM 2740 C C . VAL B 1 155 ? -0.107 1.703 9.461 1 98.88 155 VAL B C 1
ATOM 2742 O O . VAL B 1 155 ? -0.146 0.97 10.445 1 98.88 155 VAL B O 1
ATOM 2745 N N . TYR B 1 156 ? -1.007 2.623 9.234 1 98.88 156 TYR B N 1
ATOM 2746 C CA . TYR B 1 156 ? -2.203 2.783 10.047 1 98.88 156 TYR B CA 1
ATOM 2747 C C . TYR B 1 156 ? -3.465 2.652 9.203 1 98.88 156 TYR B C 1
ATOM 2749 O O . TYR B 1 156 ? -3.465 3 8.023 1 98.88 156 TYR B O 1
ATOM 2757 N N . GLY B 1 157 ? -4.516 2.16 9.805 1 98.88 157 GLY B N 1
ATOM 2758 C CA . GLY B 1 157 ? -5.82 2.117 9.164 1 98.88 157 GLY B CA 1
ATOM 2759 C C . GLY B 1 157 ? -6.969 2.311 10.141 1 98.88 157 GLY B C 1
ATOM 2760 O O . GLY B 1 157 ? -6.844 1.997 11.32 1 98.88 157 GLY B O 1
ATOM 2761 N N . ILE B 1 158 ? -8.023 2.836 9.727 1 98.94 158 ILE B N 1
ATOM 2762 C CA . ILE B 1 158 ? -9.289 2.85 10.453 1 98.94 158 ILE B CA 1
ATOM 2763 C C . ILE B 1 158 ? -10.406 2.344 9.539 1 98.94 158 ILE B C 1
ATOM 2765 O O . ILE B 1 158 ? -10.523 2.771 8.391 1 98.94 158 ILE B O 1
ATOM 2769 N N . ILE B 1 159 ? -11.141 1.369 10 1 98.94 159 ILE B N 1
ATOM 2770 C CA . ILE B 1 159 ? -12.25 0.82 9.227 1 98.94 159 ILE B CA 1
ATOM 2771 C C . ILE B 1 159 ? -13.547 1.539 9.602 1 98.94 159 ILE B C 1
ATOM 2773 O O . ILE B 1 159 ? -13.664 2.09 10.703 1 98.94 159 ILE B O 1
ATOM 2777 N N . ARG B 1 160 ? -14.484 1.561 8.734 1 98.81 160 ARG B N 1
ATOM 2778 C CA . ARG B 1 160 ? -15.742 2.275 8.93 1 98.81 160 ARG B CA 1
ATOM 2779 C C . ARG B 1 160 ? -16.391 1.898 10.258 1 98.81 160 ARG B C 1
ATOM 2781 O O . ARG B 1 160 ? -16.844 2.77 11 1 98.81 160 ARG B O 1
ATOM 2788 N N . GLU B 1 161 ? -16.5 0.588 10.555 1 98.69 161 GLU B N 1
ATOM 2789 C CA . GLU B 1 161 ? -17.141 0.118 11.781 1 98.69 161 GLU B CA 1
ATOM 2790 C C . GLU B 1 161 ? -16.484 0.734 13.016 1 98.69 161 GLU B C 1
ATOM 2792 O O . GLU B 1 161 ? -17.188 1.109 13.961 1 98.69 161 GLU B O 1
ATOM 2797 N N . ASP B 1 162 ? -15.188 0.714 13.008 1 98.88 162 ASP B N 1
ATOM 2798 C CA . ASP B 1 162 ? -14.484 1.312 14.133 1 98.88 162 ASP B CA 1
ATOM 2799 C C . ASP B 1 162 ? -14.789 2.803 14.242 1 98.88 162 ASP B C 1
ATOM 2801 O O . ASP B 1 162 ? -14.945 3.328 15.352 1 98.88 162 ASP B O 1
ATOM 2805 N N . TRP B 1 163 ? -14.773 3.568 13.109 1 98.81 163 TRP B N 1
ATOM 2806 C CA . TRP B 1 163 ? -15.141 4.98 13.109 1 98.81 163 TRP B CA 1
ATOM 2807 C C . TRP B 1 163 ? -16.547 5.18 13.664 1 98.81 163 TRP B C 1
ATOM 2809 O O . TRP B 1 163 ? -16.766 6.055 14.508 1 98.81 163 TRP B O 1
ATOM 2819 N N . GLU B 1 164 ? -17.5 4.41 13.266 1 98.56 164 GLU B N 1
ATOM 2820 C CA . GLU B 1 164 ? -18.906 4.523 13.68 1 98.56 164 GLU B CA 1
ATOM 2821 C C . GLU B 1 164 ? -19.062 4.238 15.164 1 98.56 164 GLU B C 1
ATOM 2823 O O . GLU B 1 164 ? -19.875 4.875 15.844 1 98.56 164 GLU B O 1
ATOM 2828 N N . ASN B 1 165 ? -18.281 3.334 15.648 1 98.38 165 ASN B N 1
ATOM 2829 C CA . ASN B 1 165 ? -18.484 2.869 17.016 1 98.38 165 ASN B CA 1
ATOM 2830 C C . ASN B 1 165 ? -17.5 3.531 17.984 1 98.38 165 ASN B C 1
ATOM 2832 O O . ASN B 1 165 ? -17.609 3.346 19.203 1 98.38 165 ASN B O 1
ATOM 2836 N N . GLY B 1 166 ? -16.562 4.312 17.406 1 98.12 166 GLY B N 1
ATOM 2837 C CA . GLY B 1 166 ? -15.539 4.902 18.266 1 98.12 166 GLY B CA 1
ATOM 2838 C C . GLY B 1 166 ? -14.633 3.875 18.906 1 98.12 166 GLY B C 1
ATOM 2839 O O . GLY B 1 166 ? -14.305 3.977 20.094 1 98.12 166 GLY B O 1
ATOM 2840 N N . GLU B 1 167 ? -14.273 2.867 18.125 1 97.75 167 GLU B N 1
ATOM 2841 C CA . GLU B 1 167 ? -13.438 1.762 18.594 1 97.75 167 GLU B CA 1
ATOM 2842 C C . GLU B 1 167 ? -12.148 1.659 17.781 1 97.75 167 GLU B C 1
ATOM 2844 O O . GLU B 1 167 ? -11.992 2.344 16.766 1 97.75 167 GLU B O 1
ATOM 2849 N N . ARG B 1 168 ? -11.242 0.979 18.297 1 98.06 168 ARG B N 1
ATOM 2850 C CA . ARG B 1 168 ? -10.016 0.59 17.594 1 98.06 168 ARG B CA 1
ATOM 2851 C C . ARG B 1 168 ? -9.789 -0.914 17.703 1 98.06 168 ARG B C 1
ATOM 2853 O O . ARG B 1 168 ? -9.094 -1.379 18.609 1 98.06 168 ARG B O 1
ATOM 2860 N N . THR B 1 169 ? -10.328 -1.662 16.781 1 97.88 169 THR B N 1
ATOM 2861 C CA . THR B 1 169 ? -10.242 -3.119 16.828 1 97.88 169 THR B CA 1
ATOM 2862 C C . THR B 1 169 ? -8.828 -3.59 16.516 1 97.88 169 THR B C 1
ATOM 2864 O O . THR B 1 169 ? -8.18 -3.059 15.609 1 97.88 169 THR B O 1
ATOM 2867 N N . SER B 1 170 ? -8.352 -4.562 17.172 1 97.12 170 SER B N 1
ATOM 2868 C CA . SER B 1 170 ? -6.988 -5.059 17.047 1 97.12 170 SER B CA 1
ATOM 2869 C C . SER B 1 170 ? -6.801 -5.852 15.758 1 97.12 170 SER B C 1
ATOM 2871 O O . SER B 1 170 ? -7.773 -6.34 15.18 1 97.12 170 SER B O 1
ATOM 2873 N N . ILE B 1 171 ? -5.566 -5.957 15.352 1 97.44 171 ILE B N 1
ATOM 2874 C CA . ILE B 1 171 ? -5.203 -6.785 14.211 1 97.44 171 ILE B CA 1
ATOM 2875 C C . ILE B 1 171 ? -4.883 -8.203 14.68 1 97.44 171 ILE B C 1
ATOM 2877 O O . ILE B 1 171 ? -4.703 -8.438 15.875 1 97.44 171 ILE B O 1
ATOM 2881 N N . ILE B 1 172 ? -4.848 -9.141 13.758 1 96.38 172 ILE B N 1
ATOM 2882 C CA . ILE B 1 172 ? -4.551 -10.539 14.062 1 96.38 172 ILE B CA 1
ATOM 2883 C C . ILE B 1 172 ? -3.311 -10.984 13.289 1 96.38 172 ILE B C 1
ATOM 2885 O O . ILE B 1 172 ? -3.383 -11.875 12.445 1 96.38 172 ILE B O 1
ATOM 2889 N N . LEU B 1 173 ? -2.201 -10.414 13.656 1 95.12 173 LEU B N 1
ATOM 2890 C CA . LEU B 1 173 ? -0.961 -10.641 12.922 1 95.12 173 LEU B CA 1
ATOM 2891 C C . LEU B 1 173 ? -0.349 -11.992 13.289 1 95.12 173 LEU B C 1
ATOM 2893 O O . LEU B 1 173 ? 0.325 -12.617 12.469 1 95.12 173 LEU B O 1
ATOM 2897 N N . ASP B 1 174 ? -0.622 -12.484 14.445 1 93.88 174 ASP B N 1
ATOM 2898 C CA . ASP B 1 174 ? 0.076 -13.656 14.969 1 93.88 174 ASP B CA 1
ATOM 2899 C C . ASP B 1 174 ? -0.803 -14.898 14.891 1 93.88 174 ASP B C 1
ATOM 2901 O O . ASP B 1 174 ? -0.595 -15.859 15.625 1 93.88 174 ASP B O 1
ATOM 2905 N N . ASP B 1 175 ? -1.791 -14.852 14.07 1 94.12 175 ASP B N 1
ATOM 2906 C CA . ASP B 1 175 ? -2.715 -15.969 13.961 1 94.12 175 ASP B CA 1
ATOM 2907 C C . ASP B 1 175 ? -1.994 -17.234 13.477 1 94.12 175 ASP B C 1
ATOM 2909 O O . ASP B 1 175 ? -2.377 -18.344 13.828 1 94.12 175 ASP B O 1
ATOM 2913 N N . MET B 1 176 ? -1.023 -17.078 12.539 1 95.25 176 MET B N 1
ATOM 2914 C CA . MET B 1 176 ? -0.183 -18.141 12.016 1 95.25 176 MET B CA 1
ATOM 2915 C C . MET B 1 176 ? 1.291 -17.766 12.062 1 95.25 176 MET B C 1
ATOM 2917 O O . MET B 1 176 ? 1.631 -16.578 11.961 1 95.25 176 MET B O 1
ATOM 2921 N N . PRO B 1 177 ? 2.15 -18.734 12.227 1 93.38 177 PRO B N 1
ATOM 2922 C CA . PRO B 1 177 ? 3.576 -18.406 12.219 1 93.38 177 PRO B CA 1
ATOM 2923 C C . PRO B 1 177 ? 4.051 -17.859 10.875 1 93.38 177 PRO B C 1
ATOM 2925 O O . PRO B 1 177 ? 5.062 -17.172 10.805 1 93.38 177 PRO B O 1
ATOM 2928 N N . PHE B 1 178 ? 3.264 -18.312 9.906 1 94.88 178 PHE B N 1
ATOM 2929 C CA . PHE B 1 178 ? 3.598 -17.859 8.57 1 94.88 178 PHE B CA 1
ATOM 2930 C C . PHE B 1 178 ? 2.613 -16.781 8.102 1 94.88 178 PHE B C 1
ATOM 2932 O O . PHE B 1 178 ? 1.519 -16.656 8.656 1 94.88 178 PHE B O 1
#

Sequence (356 aa):
MALTFKLLDDELTELVDLYTQNTWDFHSDPSPTVEDITERFKSGWFSDDRETYWAEKHGEKVGLVIIGDFSDTIPLLYDVRLANKARGKGYGEQCVNWVANHIFSSSKSKIRIESYTRCDNYAMRKVLYNCNFQKEGYLRKSWENDDCTIDDTIVYGIIREDWENGERTSIILDDMPFMALTFKLLDDELTELVDLYTQNTWDFHSDPSPTVEDITERFKSGWFSDDRETYWAEKHGEKVGLVIIGDFSDTIPLLYDVRLANKARGKGYGEQCVNWVANHIFSSSKSKIRIESYTRCDNYAMRKVLYNCNFQKEGYLRKSWENDDCTIDDTIVYGIIREDWENGERTSIILDDMPF

InterPro domains:
  IPR000182 GNAT domain [PF13302] (11-134)
  IPR000182 GNAT domain [PS51186] (3-161)
  IPR016181 Acyl-CoA N-acyltransferase [SSF55729] (10-164)

Radius of gyration: 21.87 Å; Cα contacts (8 Å, |Δi|>4): 652; chains: 2; bounding box: 44×63×49 Å

Secondary structure (DSSP, 8-state):
---EEEE--S-HHHHHHHHHSS--TTSS-SS--HHHHHHHHHTTTTTTTEEEEEEEETTEEEEEEEEESTTSSS-EEEEEEE-GGGTTSSHHHHHHHHHHHHHHHH-TT--EEEEEEETT-HHHHHHHHHTT-EEEEEEEEEEE-TTS-EEEEEEEEEEHHHHHHT--PPP-TTSS--/---EEEE--S-HHHHHHHHHSS--TTSS-SS--HHHHHHHHHTTTTTTTEEEEEEEETTEEEEEEEEESTTSSS-EEEEEEE-GGGTTSSHHHHHHHHHHHHHHHH-TT--EEEEEEETT-HHHHHHHHHTT-EEEEEEEEEEE-TTS-EEEEEEEEEEHHHHHHT--PPP-TTSS--

pLDDT: mean 97.91, std 1.93, range [78.06, 98.94]

Organism: NCBI:txid94136

Nearest PDB structures (foldseek):
  5ix3-assembly1_A  TM=8.123E-01  e=2.453E-12  Staphylococcus aureus
  6vfn-assembly1_A  TM=8.411E-01  e=1.986E-11  Bacillus thuringiensis
  2z0z-assembly1_A-2  TM=8.152E-01  e=3.987E-11  Thermus thermophilus HB8
  5wif-assembly1_B  TM=7.994E-01  e=4.526E-11  Yersinia pestis
  4r9m-assembly1_C  TM=8.029E-01  e=2.844E-10  Escherichia coli K-12

Foldseek 3Di:
DAWDKAWDDPPLVVQQCQQQVAFDVFAQDGHDHSVRSVVCVVVCVQPDQKTKIFTDDPNHGFWIWIWHNLVDLEIEREDTGGGPVRPPVCVLLSVVLVVVCCSCVVDVSNFKYKYKTFPPPVRNVVSCVVSQWAFDDKAAQPHAHPVRDTTIMIMTMDTSVCNVVVHRDYDDPVVDPD/DAWDKAWDDPPLVVQQCQQQVAADVFAQDRHDHSVRSVVCVVVCVQPDQKTKIFTDDPNHGFWIWIWHNLVALEIEREDTGGGPVRPPVCVLLSVVLVVVCCSCVVDVSNFKYKYKTFPPPVRNVVSCVVSQWAFDDKAAQPHAHPVRDTTIMIMTMDTSVCNVVVHRDYDDPVVDPD

Solvent-accessible surface area (backbone atoms only — not comparable to full-atom values): 19409 Å² total; per-residue (Å²): 137,80,71,46,76,44,72,69,68,92,50,60,68,62,51,42,49,54,51,57,76,29,74,33,83,72,46,48,62,39,68,54,48,68,66,57,50,50,50,39,56,74,72,34,63,60,48,68,56,28,49,33,29,34,32,21,53,94,85,39,78,43,31,36,39,34,34,30,46,55,84,44,44,57,24,28,55,63,45,78,46,62,34,67,90,49,56,96,67,61,52,65,42,53,50,54,46,48,49,53,52,53,52,50,68,70,37,88,67,36,46,30,40,36,35,69,45,42,62,82,36,54,69,58,40,42,32,42,36,75,62,37,29,29,83,30,30,29,40,74,63,64,35,68,30,74,87,72,49,66,38,34,27,34,32,33,35,38,38,42,69,27,66,76,66,73,39,62,74,81,73,72,70,76,78,45,99,80,137,78,71,48,76,44,70,69,68,93,50,61,69,62,53,40,48,53,51,58,77,29,76,34,83,72,46,48,63,38,67,55,47,67,65,58,49,50,50,38,57,75,74,34,63,60,48,66,56,27,48,34,28,34,32,20,51,95,86,38,77,42,31,38,39,34,34,30,46,55,87,46,44,59,24,28,54,63,44,78,47,60,35,67,90,50,55,95,68,63,50,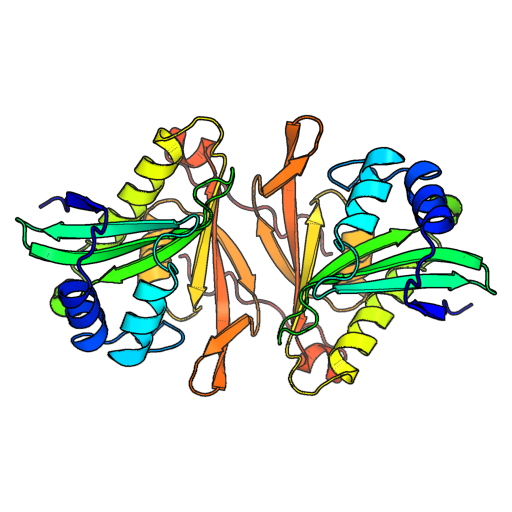64,41,53,50,54,47,49,49,52,51,52,54,50,69,72,37,87,68,35,45,29,40,37,35,68,43,42,62,81,36,56,70,58,40,43,32,42,38,75,63,38,31,28,83,30,30,30,40,74,62,64,35,68,30,74,87,70,49,67,38,36,26,33,32,33,34,36,38,43,70,28,66,77,66,74,39,60,73,81,73,72,71,76,79,46,100,80